Protein AF-A0A971RUC7-F1 (afdb_monomer_lite)

Foldseek 3Di:
DPPCVVVVVVVVVVVVDDADVQVPDFDWDQQLQVRFTKTWHADRLWIWIDTPNHTFKTWDDQVDQDLNARAQDDDDDDPPFDFLQRVQLSVVVSCPPAPKDKAADDLCRQQGVVLVVDDSNVSSLLLCLLLQVVALVSLVVNCVGPSSPDPSSVVLNVPTDWWWDAHPNDIWTKAKGWMWMDNNDDQDIWIWIWMWTDDPNTTGTNTIMIGRDPCVVVLQDEGRGGPDDPVLLVVLVCLVVVNDDPLDAPVRVCVSQVPWDDDQKTWRAQDDRSNATWIKIFGADPSHTFKMKTKHFFQVSLVSVVVSCCSRHNDFSDRDSQGWTWGDTRQWIWIWGDDGGITMIMIGGD

pLDDT: mean 86.11, std 12.53, range [38.78, 98.44]

Structure (mmCIF, N/CA/C/O backbone):
data_AF-A0A971RUC7-F1
#
_entry.id   AF-A0A971RUC7-F1
#
loop_
_atom_site.group_PDB
_atom_site.id
_atom_site.type_symbol
_atom_site.label_atom_id
_atom_site.label_alt_id
_atom_site.label_comp_id
_atom_site.label_asym_id
_atom_site.label_entity_id
_atom_site.label_seq_id
_atom_site.pdbx_PDB_ins_code
_atom_site.Cartn_x
_atom_site.Cartn_y
_atom_site.Cartn_z
_atom_site.occupancy
_atom_site.B_iso_or_equiv
_atom_site.auth_seq_id
_atom_site.auth_comp_id
_atom_site.auth_asym_id
_atom_site.auth_atom_id
_atom_site.pdbx_PDB_model_num
ATOM 1 N N . MET A 1 1 ? -14.373 -56.761 -0.442 1.00 53.41 1 MET A N 1
ATOM 2 C CA . MET A 1 1 ? -14.325 -55.473 -1.174 1.00 53.41 1 MET A CA 1
ATOM 3 C C . MET A 1 1 ? -14.915 -54.280 -0.407 1.00 53.41 1 MET A C 1
ATOM 5 O O . MET A 1 1 ? -14.508 -53.168 -0.699 1.00 53.41 1 MET A O 1
ATOM 9 N N . LEU A 1 2 ? -15.751 -54.457 0.631 1.00 53.69 2 LEU A N 1
ATOM 10 C CA . LEU A 1 2 ? -16.359 -53.336 1.382 1.00 53.69 2 LEU A CA 1
ATOM 11 C C . LEU A 1 2 ? -15.441 -52.563 2.362 1.00 53.69 2 LEU A C 1
ATOM 13 O O . LEU A 1 2 ? -15.831 -51.508 2.844 1.00 53.69 2 LEU A O 1
ATOM 17 N N . ARG A 1 3 ? -14.224 -53.036 2.670 1.00 54.34 3 ARG A N 1
ATOM 18 C CA . ARG A 1 3 ? -13.354 -52.403 3.691 1.00 54.34 3 ARG A CA 1
ATOM 19 C C . ARG A 1 3 ? -12.552 -51.184 3.209 1.00 54.34 3 ARG A C 1
ATOM 21 O O . ARG A 1 3 ? -11.974 -50.496 4.037 1.00 54.34 3 ARG A O 1
ATOM 28 N N . LYS A 1 4 ? -12.511 -50.911 1.898 1.00 50.66 4 LYS A N 1
ATOM 29 C CA . LYS A 1 4 ? -11.814 -49.739 1.322 1.00 50.66 4 LYS A CA 1
ATOM 30 C C . LYS A 1 4 ? -12.755 -48.591 0.936 1.00 50.66 4 LYS A C 1
ATOM 32 O O . LYS A 1 4 ? -12.283 -47.505 0.630 1.00 50.66 4 LYS A O 1
ATOM 37 N N . LEU A 1 5 ? -14.069 -48.819 0.994 1.00 66.25 5 LEU A N 1
ATOM 38 C CA . LEU A 1 5 ? -15.090 -47.816 0.688 1.00 66.25 5 LEU A CA 1
ATOM 39 C C . LEU A 1 5 ? -15.068 -46.602 1.643 1.00 66.25 5 LEU A C 1
ATOM 41 O O . LEU A 1 5 ? -15.144 -45.488 1.139 1.00 66.25 5 LEU A O 1
ATOM 45 N N . PRO A 1 6 ? -14.884 -46.755 2.975 1.00 69.50 6 PRO A N 1
ATOM 46 C CA . PRO A 1 6 ? -14.850 -45.597 3.868 1.00 69.50 6 PRO A CA 1
ATOM 47 C C . PRO A 1 6 ? -13.588 -44.751 3.677 1.00 69.50 6 PRO A C 1
ATOM 49 O O . PRO A 1 6 ? -13.662 -43.533 3.743 1.00 69.50 6 PRO A O 1
ATOM 52 N N . ALA A 1 7 ? -12.444 -45.376 3.378 1.00 73.19 7 ALA A N 1
ATOM 53 C CA . ALA A 1 7 ? -11.199 -44.661 3.094 1.00 73.19 7 ALA A CA 1
ATOM 54 C C . ALA A 1 7 ? -11.255 -43.915 1.752 1.00 73.19 7 ALA A C 1
ATOM 56 O O . ALA A 1 7 ? -10.724 -42.818 1.650 1.00 73.19 7 ALA A O 1
ATOM 57 N N . LEU A 1 8 ? -11.933 -44.478 0.744 1.00 73.50 8 LEU A N 1
ATOM 58 C CA . LEU A 1 8 ? -12.165 -43.811 -0.538 1.00 73.50 8 LEU A CA 1
ATOM 59 C C . LEU A 1 8 ? -13.159 -42.649 -0.402 1.00 73.50 8 LEU A C 1
ATOM 61 O O . LEU A 1 8 ? -12.940 -41.608 -0.999 1.00 73.50 8 LEU A O 1
ATOM 65 N N . ILE A 1 9 ? -14.215 -42.803 0.404 1.00 73.56 9 ILE A N 1
ATOM 66 C CA . ILE A 1 9 ? -15.177 -41.730 0.699 1.00 73.56 9 ILE A CA 1
ATOM 67 C C . ILE A 1 9 ? -14.511 -40.617 1.513 1.00 73.56 9 ILE A C 1
ATOM 69 O O . ILE A 1 9 ? -14.700 -39.455 1.187 1.00 73.56 9 ILE A O 1
ATOM 73 N N . LEU A 1 10 ? -13.687 -40.948 2.513 1.00 70.75 10 LEU A N 1
ATOM 74 C CA . LEU A 1 10 ? -12.934 -39.961 3.290 1.00 70.75 10 LEU A CA 1
ATOM 75 C C . LEU A 1 10 ? -11.862 -39.269 2.438 1.00 70.75 10 LEU A C 1
ATOM 77 O O . LEU A 1 10 ? -11.703 -38.064 2.545 1.00 70.75 10 LEU A O 1
ATOM 81 N N . ALA A 1 11 ? -11.174 -39.996 1.552 1.00 69.06 11 ALA A N 1
ATOM 82 C CA . ALA A 1 11 ? -10.244 -39.408 0.593 1.00 69.06 11 ALA A CA 1
ATOM 83 C C . ALA A 1 11 ? -10.968 -38.539 -0.443 1.00 69.06 11 ALA A C 1
ATOM 85 O O . ALA A 1 11 ? -10.459 -37.487 -0.776 1.00 69.06 11 ALA A O 1
ATOM 86 N N . LEU A 1 12 ? -12.165 -38.913 -0.909 1.00 65.25 12 LEU A N 1
ATOM 87 C CA . LEU A 1 12 ? -12.992 -38.078 -1.790 1.00 65.25 12 LEU A CA 1
ATOM 88 C C . LEU A 1 12 ? -13.585 -36.865 -1.062 1.00 65.25 12 LEU A C 1
ATOM 90 O O . LEU A 1 12 ? -13.729 -35.831 -1.690 1.00 65.25 12 LEU A O 1
ATOM 94 N N . LEU A 1 13 ? -13.887 -36.958 0.237 1.00 61.59 13 LEU A N 1
ATOM 95 C CA . LEU A 1 13 ? -14.301 -35.826 1.079 1.00 61.59 13 LEU A CA 1
ATOM 96 C C . LEU A 1 13 ? -13.128 -34.884 1.384 1.00 61.59 13 LEU A C 1
ATOM 98 O O . LEU A 1 13 ? -13.315 -33.678 1.350 1.00 61.59 13 LEU A O 1
ATOM 102 N N . LEU A 1 14 ? -11.925 -35.423 1.606 1.00 60.41 14 LEU A N 1
ATOM 103 C CA . LEU A 1 14 ? -10.687 -34.654 1.790 1.00 60.41 14 LEU A CA 1
ATOM 104 C C . LEU A 1 14 ? -10.151 -34.074 0.469 1.00 60.41 14 LEU A C 1
ATOM 106 O O . LEU A 1 14 ? -9.511 -33.033 0.482 1.00 60.41 14 LEU A O 1
ATOM 110 N N . LEU A 1 15 ? -10.423 -34.721 -0.670 1.00 50.00 15 LEU A N 1
ATOM 111 C CA . LEU A 1 15 ? -10.136 -34.215 -2.021 1.00 50.00 15 LEU A CA 1
ATOM 112 C C . LEU A 1 15 ? -11.255 -33.308 -2.560 1.00 50.00 15 LEU A C 1
ATOM 114 O O . LEU A 1 15 ? -11.024 -32.580 -3.519 1.00 50.00 15 LEU A O 1
ATOM 118 N N . ALA A 1 16 ? -12.448 -33.339 -1.955 1.00 44.25 16 ALA A N 1
ATOM 119 C CA . ALA A 1 16 ? -13.503 -32.340 -2.142 1.00 44.25 16 ALA A CA 1
ATOM 120 C C . ALA A 1 16 ? -13.324 -31.125 -1.220 1.00 44.25 16 ALA A C 1
ATOM 122 O O . ALA A 1 16 ? -14.067 -30.157 -1.340 1.00 44.25 16 ALA A O 1
ATOM 123 N N . THR A 1 17 ? -12.336 -31.156 -0.325 1.00 50.50 17 THR A N 1
ATOM 124 C CA . THR A 1 17 ? -11.840 -29.971 0.373 1.00 50.50 17 THR A CA 1
ATOM 125 C C . THR A 1 17 ? -10.449 -29.645 -0.149 1.00 50.50 17 THR A C 1
ATOM 127 O O . THR A 1 17 ? -9.442 -30.065 0.420 1.00 50.50 17 THR A O 1
ATOM 130 N N . PRO A 1 18 ? -10.380 -28.889 -1.246 1.00 41.56 18 PRO A N 1
ATOM 131 C CA . PRO A 1 18 ? -9.530 -27.722 -1.147 1.00 41.56 18 PRO A CA 1
ATOM 132 C C . PRO A 1 18 ? -10.216 -26.485 -1.720 1.00 41.56 18 PRO A C 1
ATOM 134 O O . PRO A 1 18 ? -10.893 -26.541 -2.742 1.00 41.56 18 PRO A O 1
ATOM 137 N N . THR A 1 19 ? -9.894 -25.362 -1.085 1.00 38.78 19 THR A N 1
ATOM 138 C CA . THR A 1 19 ? -9.991 -23.987 -1.580 1.00 38.78 19 THR A CA 1
ATOM 139 C C . THR A 1 19 ? -11.359 -23.307 -1.551 1.00 38.78 19 THR A C 1
ATOM 141 O O . THR A 1 19 ? -12.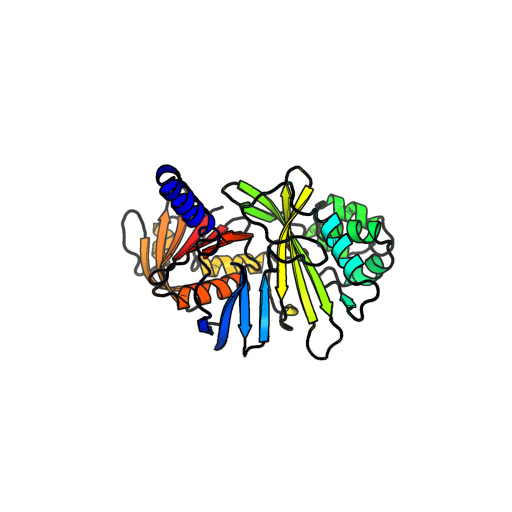363 -23.820 -2.029 1.00 38.78 19 THR A O 1
ATOM 144 N N . LEU A 1 20 ? -11.312 -22.078 -1.027 1.00 40.94 20 LEU A N 1
ATOM 145 C CA . LEU A 1 20 ? -12.322 -21.032 -1.094 1.00 40.94 20 LEU A CA 1
ATOM 146 C C . LEU A 1 20 ? -13.493 -21.205 -0.113 1.00 40.94 20 LEU A C 1
ATOM 148 O O . LEU A 1 20 ? -14.628 -21.481 -0.494 1.00 40.94 20 LEU A O 1
ATOM 152 N N . ALA A 1 21 ? -13.270 -20.757 1.127 1.00 40.44 21 ALA A N 1
ATOM 153 C CA . ALA A 1 21 ? -14.133 -19.675 1.597 1.00 40.44 21 ALA A CA 1
ATOM 154 C C . ALA A 1 21 ? -13.962 -18.511 0.601 1.00 40.44 21 ALA A C 1
ATOM 156 O O . ALA A 1 21 ? -13.198 -17.578 0.816 1.00 40.44 21 ALA A O 1
ATOM 157 N N . ALA A 1 22 ? -14.580 -18.639 -0.578 1.00 42.41 22 ALA A N 1
ATOM 158 C CA . ALA A 1 22 ? -14.765 -17.512 -1.459 1.00 42.41 22 ALA A CA 1
ATOM 159 C C . ALA A 1 22 ? -15.549 -16.522 -0.617 1.00 42.41 22 ALA A C 1
ATOM 161 O O . ALA A 1 22 ? -16.569 -16.887 -0.029 1.00 42.41 22 ALA A O 1
ATOM 162 N N . PHE A 1 23 ? -15.051 -15.299 -0.530 1.00 48.41 23 PHE A N 1
ATOM 163 C CA . PHE A 1 23 ? -15.839 -14.166 -0.092 1.00 48.41 23 PHE A CA 1
ATOM 164 C C . PHE A 1 23 ? -17.149 -14.159 -0.890 1.00 48.41 23 PHE A C 1
ATOM 166 O O . PHE A 1 23 ? -17.207 -13.690 -2.026 1.00 48.41 23 PHE A O 1
ATOM 173 N N . GLU A 1 24 ? -18.198 -14.770 -0.340 1.00 45.72 24 GLU A N 1
ATOM 174 C CA . GLU A 1 24 ? -19.502 -14.792 -0.975 1.00 45.72 24 GLU A CA 1
ATOM 175 C C . GLU A 1 24 ? -20.062 -13.372 -0.924 1.00 45.72 24 GLU A C 1
ATOM 177 O O . GLU A 1 24 ? -20.500 -12.866 0.116 1.00 45.72 24 GLU A O 1
ATOM 182 N N . GLY A 1 25 ? -20.083 -12.737 -2.090 1.00 57.16 25 GLY A N 1
ATOM 183 C CA . GLY A 1 25 ? -20.968 -11.623 -2.369 1.00 57.16 25 GLY A CA 1
ATOM 184 C C . GLY A 1 25 ? -20.254 -10.437 -2.981 1.00 57.16 25 GLY A C 1
ATOM 185 O O . GLY A 1 25 ? -19.522 -9.720 -2.307 1.00 57.16 25 GLY A O 1
ATOM 186 N N . SER A 1 26 ? -20.600 -10.159 -4.237 1.00 65.94 26 SER A N 1
ATOM 187 C CA . SER A 1 26 ? -20.589 -8.785 -4.716 1.00 65.94 26 SER A CA 1
ATOM 188 C C . SER A 1 26 ? -21.432 -7.934 -3.760 1.00 65.94 26 SER A C 1
ATOM 190 O O . SER A 1 26 ? -22.603 -8.261 -3.535 1.00 65.94 26 SER A O 1
ATOM 192 N N . LEU A 1 27 ? -20.878 -6.859 -3.206 1.00 79.75 27 LEU A N 1
ATOM 193 C CA . LEU A 1 27 ? -21.671 -5.854 -2.500 1.00 79.75 27 LEU A CA 1
ATOM 194 C C . LEU A 1 27 ? -21.704 -4.579 -3.328 1.00 79.75 27 LEU A C 1
ATOM 196 O O . LEU A 1 27 ? -20.647 -4.054 -3.664 1.00 79.75 27 LEU A O 1
ATOM 200 N N . THR A 1 28 ? -22.905 -4.071 -3.596 1.00 85.12 28 THR A N 1
ATOM 201 C CA . THR A 1 28 ? -23.101 -2.741 -4.172 1.00 85.12 28 THR A CA 1
ATOM 202 C C . THR A 1 28 ? -23.657 -1.801 -3.110 1.00 85.12 28 THR A C 1
ATOM 204 O O . THR A 1 28 ? -24.668 -2.115 -2.482 1.00 85.12 28 THR A O 1
ATOM 207 N N . PHE A 1 29 ? -23.006 -0.661 -2.902 1.00 85.12 29 PHE A N 1
ATOM 208 C CA . PHE A 1 29 ? -23.427 0.361 -1.944 1.00 85.12 29 PHE A CA 1
ATOM 209 C C . PHE A 1 29 ? -22.892 1.739 -2.343 1.00 85.12 29 PHE A C 1
ATOM 211 O O . PHE A 1 29 ? -21.944 1.842 -3.115 1.00 85.12 29 PHE A O 1
ATOM 218 N N . THR A 1 30 ? -23.486 2.806 -1.813 1.00 86.19 30 THR A N 1
ATOM 219 C CA . THR A 1 30 ? -22.921 4.154 -1.943 1.00 86.19 30 THR A CA 1
ATOM 220 C C . THR A 1 30 ? -21.835 4.335 -0.894 1.00 86.19 30 THR A C 1
ATOM 222 O O . THR A 1 30 ? -22.124 4.263 0.303 1.00 86.19 30 THR A O 1
ATOM 225 N N . HIS A 1 31 ? -20.593 4.554 -1.326 1.00 86.06 31 HIS A N 1
ATOM 226 C CA . HIS A 1 31 ? -19.489 4.755 -0.391 1.00 86.06 31 HIS A CA 1
ATOM 227 C C . HIS A 1 31 ? -19.682 6.076 0.377 1.00 86.06 31 HIS A C 1
ATOM 229 O O . HIS A 1 31 ? -19.896 7.108 -0.265 1.00 86.06 31 HIS A O 1
ATOM 235 N N . PRO A 1 32 ? -19.597 6.086 1.721 1.00 81.88 32 PRO A N 1
ATOM 236 C CA . PRO A 1 32 ? -19.972 7.249 2.536 1.00 81.88 32 PRO A CA 1
ATOM 237 C C . PRO A 1 32 ? -19.099 8.487 2.279 1.00 81.88 32 PRO A C 1
ATOM 239 O O . PRO A 1 32 ? -19.536 9.620 2.488 1.00 81.88 32 PRO A O 1
ATOM 242 N N . GLU A 1 33 ? -17.874 8.285 1.795 1.00 81.31 33 GLU A N 1
ATOM 243 C CA . GLU A 1 33 ? -16.951 9.378 1.480 1.00 81.31 33 GLU A CA 1
ATOM 244 C C . GLU A 1 33 ? -16.973 9.797 0.012 1.00 81.31 33 GLU A C 1
ATOM 246 O O . GLU A 1 33 ? -16.860 10.983 -0.281 1.00 81.31 33 GLU A O 1
ATOM 251 N N . ILE A 1 34 ? -17.126 8.832 -0.902 1.00 82.00 34 ILE A N 1
ATOM 252 C CA . ILE A 1 34 ? -17.028 9.081 -2.348 1.00 82.00 34 ILE A CA 1
ATOM 253 C C . ILE A 1 34 ? -18.383 9.581 -2.869 1.00 82.00 34 ILE A C 1
ATOM 255 O O . ILE A 1 34 ? -18.439 10.359 -3.810 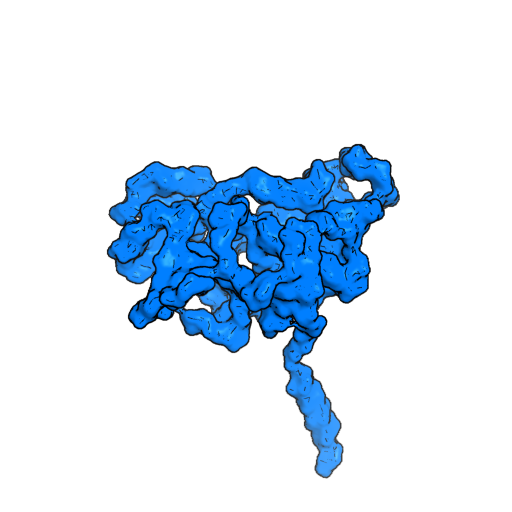1.00 82.00 34 ILE A O 1
ATOM 259 N N . GLY A 1 35 ? -19.490 9.159 -2.245 1.00 82.56 35 GLY A N 1
ATOM 260 C CA . GLY A 1 35 ? -20.845 9.501 -2.680 1.00 82.56 35 GLY A CA 1
ATOM 261 C C . GLY A 1 35 ? -21.313 8.723 -3.911 1.00 82.56 35 GLY A C 1
ATOM 262 O O . GLY A 1 35 ? -22.465 8.876 -4.311 1.00 82.56 35 GLY A O 1
ATOM 263 N N . GLU A 1 36 ? -20.467 7.847 -4.460 1.00 84.62 36 GLU A N 1
ATOM 264 C CA . GLU A 1 36 ? -20.746 7.097 -5.683 1.00 84.62 36 GLU A CA 1
ATOM 265 C C . GLU A 1 36 ? -21.138 5.633 -5.414 1.00 84.62 36 GLU A C 1
ATOM 267 O O . GLU A 1 36 ? -20.673 5.034 -4.432 1.00 84.62 36 GLU A O 1
ATOM 272 N N . PRO A 1 37 ? -21.984 5.023 -6.272 1.00 85.44 37 PRO A N 1
ATOM 273 C CA . PRO A 1 37 ? -22.268 3.594 -6.231 1.00 85.44 37 PRO A CA 1
ATOM 274 C C . PRO A 1 37 ? -21.020 2.772 -6.555 1.00 85.44 37 PRO A C 1
ATOM 276 O O . PRO A 1 37 ? -20.493 2.802 -7.672 1.00 85.44 37 PRO A O 1
ATOM 279 N N . LEU A 1 38 ? -20.595 1.980 -5.579 1.00 87.56 38 LEU A N 1
ATOM 280 C CA . LEU A 1 38 ? -19.422 1.131 -5.647 1.00 87.56 38 LEU A CA 1
ATOM 281 C C . LEU A 1 38 ? -19.823 -0.328 -5.544 1.00 87.56 38 LEU A C 1
ATOM 283 O O . LEU A 1 38 ? -20.694 -0.685 -4.755 1.00 87.56 38 LEU A O 1
ATOM 287 N N . THR A 1 39 ? -19.191 -1.168 -6.357 1.00 89.19 39 THR A N 1
ATOM 288 C CA . THR A 1 39 ? -19.310 -2.621 -6.281 1.00 89.19 39 THR A CA 1
ATOM 289 C C . THR A 1 39 ? -17.964 -3.214 -5.909 1.00 89.19 39 THR A C 1
ATOM 291 O O . THR A 1 39 ? -16.980 -2.982 -6.608 1.00 89.19 39 THR A O 1
ATOM 294 N N . ILE A 1 40 ? -17.928 -3.994 -4.832 1.00 87.50 40 ILE A N 1
ATOM 295 C CA . ILE A 1 40 ? -16.754 -4.779 -4.450 1.00 87.50 40 ILE A CA 1
ATOM 296 C C . ILE A 1 40 ? -17.041 -6.246 -4.717 1.00 87.50 40 ILE A C 1
ATOM 298 O O . ILE A 1 40 ? -18.068 -6.767 -4.284 1.00 87.50 40 ILE A O 1
ATOM 302 N N . THR A 1 41 ? -16.118 -6.901 -5.408 1.00 86.88 41 THR A N 1
ATOM 303 C CA . THR A 1 41 ? -16.090 -8.347 -5.635 1.00 86.88 41 THR A CA 1
ATOM 304 C C . THR A 1 41 ? -14.734 -8.906 -5.233 1.00 86.88 41 THR A C 1
ATOM 306 O O . THR A 1 41 ? -13.743 -8.181 -5.250 1.00 86.88 41 THR A O 1
ATOM 309 N N . PHE A 1 42 ? -14.686 -10.194 -4.896 1.00 83.75 42 PHE A N 1
ATOM 310 C CA . PHE A 1 42 ? -13.435 -10.909 -4.660 1.00 83.75 42 PHE A CA 1
ATOM 311 C C . PHE A 1 42 ? -13.256 -11.961 -5.746 1.00 83.75 42 PHE A C 1
ATOM 313 O O . PHE A 1 42 ? -14.073 -12.873 -5.872 1.00 83.75 42 PHE A O 1
ATOM 320 N N . GLU A 1 43 ? -12.191 -11.832 -6.525 1.00 81.62 43 GLU A N 1
ATOM 321 C CA . GLU A 1 43 ? -11.795 -12.808 -7.535 1.00 81.62 43 GLU A CA 1
ATOM 322 C C . GLU A 1 43 ? -10.646 -13.629 -6.953 1.00 81.62 43 GLU A C 1
ATOM 324 O O . GLU A 1 43 ? -9.598 -13.086 -6.618 1.00 81.62 43 GLU A O 1
ATOM 329 N N . HIS A 1 44 ? -10.876 -14.926 -6.727 1.00 78.88 44 HIS A N 1
ATOM 330 C CA . HIS A 1 44 ? -9.891 -15.837 -6.119 1.00 78.88 44 HIS A CA 1
ATOM 331 C C . HIS A 1 44 ? -9.274 -15.311 -4.805 1.00 78.88 44 HIS A C 1
ATOM 333 O O . HIS A 1 44 ? -8.084 -15.469 -4.546 1.00 78.88 44 HIS A O 1
ATOM 339 N N . GLY A 1 45 ? -10.098 -14.671 -3.967 1.00 77.00 45 GLY A N 1
ATOM 340 C CA . GLY A 1 45 ? -9.674 -14.102 -2.682 1.00 77.00 45 GLY A CA 1
ATOM 341 C C . GLY A 1 45 ? -9.002 -12.728 -2.781 1.00 77.00 45 GLY A C 1
ATOM 342 O O . GLY A 1 45 ? -8.599 -12.184 -1.758 1.00 77.00 45 GLY A O 1
ATOM 343 N N . MET A 1 46 ? -8.916 -12.142 -3.978 1.00 83.81 46 MET A N 1
ATOM 344 C CA . MET A 1 46 ? -8.322 -10.826 -4.208 1.00 83.81 46 MET A CA 1
ATOM 345 C C . MET A 1 46 ? -9.394 -9.762 -4.484 1.00 83.81 46 MET A C 1
ATOM 347 O O . MET A 1 46 ? -10.334 -10.026 -5.237 1.00 83.81 46 MET A O 1
ATOM 351 N N . PRO A 1 47 ? -9.284 -8.557 -3.895 1.00 85.25 47 PRO A N 1
ATOM 352 C CA . PRO A 1 47 ? -10.288 -7.514 -4.067 1.00 85.25 47 PRO A CA 1
ATOM 353 C C . PRO A 1 47 ? -10.270 -6.901 -5.479 1.00 85.25 47 PRO A C 1
ATOM 355 O O . PRO A 1 47 ? -9.213 -6.604 -6.044 1.00 85.25 47 PRO A O 1
ATOM 358 N N . LEU A 1 48 ? -11.472 -6.659 -6.007 1.00 89.94 48 LEU A N 1
ATOM 359 C CA . LEU A 1 48 ? -11.766 -5.939 -7.247 1.00 89.94 48 LEU A CA 1
ATOM 360 C C . LEU A 1 48 ? -12.853 -4.895 -6.966 1.00 89.94 48 LEU A C 1
ATOM 362 O O . LEU A 1 48 ? -13.955 -5.235 -6.524 1.00 89.94 48 LEU A O 1
ATOM 366 N N . PHE A 1 49 ? -12.554 -3.627 -7.241 1.00 89.62 49 PHE A N 1
ATOM 367 C CA . PHE A 1 49 ? -13.462 -2.500 -7.027 1.00 89.62 49 PHE A CA 1
ATOM 368 C C . PHE A 1 49 ? -13.958 -1.958 -8.360 1.00 89.62 49 PHE A C 1
ATOM 370 O O . PHE A 1 49 ? -13.173 -1.755 -9.289 1.00 89.62 49 PHE A O 1
ATOM 377 N N . LYS A 1 50 ? -15.261 -1.681 -8.438 1.00 89.06 50 LYS A N 1
ATOM 378 C CA . LYS A 1 50 ? -15.892 -1.052 -9.597 1.00 89.06 50 LYS A CA 1
ATOM 379 C C . LYS A 1 50 ? -16.719 0.158 -9.190 1.00 89.06 50 LYS A C 1
ATOM 381 O O . LYS A 1 50 ? -17.523 0.058 -8.266 1.00 89.06 50 LYS A O 1
ATOM 386 N N . ILE A 1 51 ? -16.591 1.256 -9.928 1.00 85.12 51 ILE A N 1
ATOM 387 C CA . ILE A 1 51 ? -17.470 2.429 -9.829 1.00 85.12 51 ILE A CA 1
ATOM 388 C C . ILE A 1 51 ? -18.286 2.478 -11.118 1.00 85.12 51 ILE A C 1
ATOM 390 O O . ILE A 1 51 ? -17.730 2.353 -12.207 1.00 85.12 51 ILE A O 1
ATOM 394 N N . TYR A 1 52 ? -19.614 2.575 -11.020 1.00 84.06 52 TYR A N 1
ATOM 395 C CA . TYR A 1 52 ? -20.500 2.577 -12.198 1.00 84.06 52 TYR A CA 1
ATOM 396 C C . TYR A 1 52 ? -20.326 1.380 -13.156 1.00 84.06 52 TYR A C 1
ATOM 398 O O . TYR A 1 52 ? -20.656 1.456 -14.336 1.00 84.06 52 TYR A O 1
ATOM 406 N N . GLY A 1 53 ? -19.822 0.252 -12.645 1.00 81.69 53 GLY A N 1
ATOM 407 C CA . GLY A 1 53 ? -19.539 -0.952 -13.433 1.00 81.69 53 GLY A CA 1
ATOM 408 C C . GLY A 1 53 ? -18.172 -0.968 -14.125 1.00 81.69 53 GLY A C 1
ATOM 409 O O . GLY A 1 53 ? -17.779 -2.027 -14.613 1.00 81.69 53 GLY A O 1
ATOM 410 N N . PHE A 1 54 ? -17.425 0.138 -14.106 1.00 84.38 54 PHE A N 1
ATOM 411 C CA . PHE A 1 54 ? -16.051 0.212 -14.602 1.00 84.38 54 PHE A CA 1
ATOM 412 C C . PHE A 1 54 ? -15.074 -0.220 -13.516 1.00 84.38 54 PHE A C 1
ATOM 414 O O . PHE A 1 54 ? -15.236 0.153 -12.353 1.00 84.38 54 PHE A O 1
ATOM 421 N N . THR A 1 55 ? -14.074 -1.023 -13.881 1.00 87.00 55 THR A N 1
ATOM 422 C CA . THR A 1 55 ? -12.998 -1.399 -12.959 1.00 87.00 55 THR A CA 1
ATOM 423 C C . THR A 1 55 ? -12.250 -0.149 -12.527 1.00 87.00 55 THR A C 1
ATOM 425 O O . THR A 1 55 ? -11.837 0.633 -13.368 1.00 87.00 55 THR A O 1
ATOM 428 N N . TYR A 1 56 ? -12.094 0.027 -11.218 1.00 86.56 56 TYR A N 1
ATOM 429 C CA . TYR A 1 56 ? -11.344 1.128 -10.617 1.00 86.56 56 TYR A CA 1
ATOM 430 C C . TYR A 1 56 ? -10.016 0.627 -10.042 1.00 86.56 56 TYR A C 1
ATOM 432 O O . TYR A 1 56 ? -8.971 1.224 -10.266 1.00 86.56 56 TYR A O 1
ATOM 440 N N . TYR A 1 57 ? -10.041 -0.510 -9.344 1.00 89.19 57 TYR A N 1
ATOM 441 C CA . TYR A 1 57 ? -8.868 -1.123 -8.722 1.00 89.19 57 TYR A CA 1
ATOM 442 C C . TYR A 1 57 ? -8.970 -2.642 -8.757 1.00 89.19 57 TYR A C 1
ATOM 444 O O . TYR A 1 57 ? -10.042 -3.189 -8.495 1.00 89.19 57 TYR A O 1
ATOM 452 N N . GLN A 1 58 ? -7.858 -3.316 -9.032 1.00 90.69 58 GLN A N 1
ATOM 453 C CA . GLN A 1 58 ? -7.769 -4.767 -9.082 1.00 90.69 58 GLN A CA 1
ATOM 454 C C . GLN A 1 58 ? -6.436 -5.247 -8.512 1.00 90.69 58 GLN A C 1
ATOM 456 O O . GLN A 1 58 ? -5.362 -4.853 -8.971 1.00 90.69 58 GLN A O 1
ATOM 461 N N . VAL A 1 59 ? -6.498 -6.178 -7.567 1.00 90.25 59 VAL A N 1
ATOM 462 C CA . VAL A 1 59 ? -5.334 -6.972 -7.168 1.00 90.25 59 VAL A CA 1
ATOM 463 C C . VAL A 1 59 ? -5.190 -8.149 -8.133 1.00 90.25 59 VAL A C 1
ATOM 465 O O . VAL A 1 59 ? -6.157 -8.867 -8.375 1.00 90.25 59 VAL A O 1
ATOM 468 N N . MET A 1 60 ? -3.996 -8.340 -8.707 1.00 90.50 60 MET A N 1
ATOM 469 C CA . MET A 1 60 ? -3.772 -9.392 -9.709 1.00 90.50 60 MET A CA 1
ATOM 470 C C . MET A 1 60 ? -4.031 -10.794 -9.142 1.00 90.50 60 MET A C 1
ATOM 472 O O . MET A 1 60 ? -3.742 -11.083 -7.980 1.00 90.50 60 MET A O 1
ATOM 476 N N . ASP A 1 61 ? -4.576 -11.670 -9.971 1.00 86.31 61 ASP A N 1
ATOM 477 C CA . ASP A 1 61 ? -4.952 -13.023 -9.573 1.00 86.31 61 ASP A CA 1
ATOM 478 C C . ASP A 1 61 ? -3.707 -13.891 -9.300 1.00 86.31 61 ASP A C 1
ATOM 480 O O . ASP A 1 61 ? -2.842 -13.999 -10.173 1.00 86.31 61 ASP A O 1
ATOM 484 N N . PRO A 1 62 ? -3.588 -14.541 -8.126 1.00 86.81 62 PRO A N 1
ATOM 485 C CA . PRO A 1 62 ? -2.440 -15.389 -7.817 1.00 86.81 62 PRO A CA 1
ATOM 486 C C . PRO A 1 62 ? -2.415 -16.719 -8.580 1.00 86.81 62 PRO A C 1
ATOM 488 O O . PRO A 1 62 ? -1.397 -17.412 -8.582 1.00 86.81 62 PRO A O 1
ATOM 491 N N . THR A 1 63 ? -3.525 -17.105 -9.209 1.00 87.06 63 THR A N 1
ATOM 492 C CA . THR A 1 63 ? -3.678 -18.368 -9.944 1.00 87.06 63 THR A CA 1
ATOM 493 C C . THR A 1 63 ? -3.438 -18.225 -11.447 1.00 87.06 63 THR A C 1
ATOM 495 O O . THR A 1 63 ? -3.230 -19.229 -12.133 1.00 87.06 63 THR A O 1
ATOM 498 N N . VAL A 1 64 ? -3.419 -16.992 -11.962 1.00 89.00 64 VAL A N 1
ATOM 499 C CA . VAL A 1 64 ? -3.231 -16.692 -13.384 1.00 89.00 64 VAL A CA 1
ATOM 500 C C . VAL A 1 64 ? -1.872 -16.021 -13.585 1.00 89.00 64 VAL A C 1
ATOM 502 O O . VAL A 1 64 ? -1.611 -14.985 -12.975 1.00 89.00 64 VAL A O 1
ATOM 50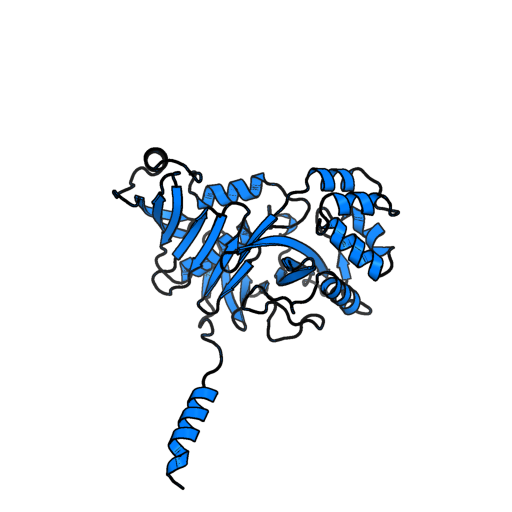5 N N . PRO A 1 65 ? -0.994 -16.559 -14.456 1.00 91.38 65 PRO A N 1
ATOM 506 C CA . PRO A 1 65 ? 0.267 -15.905 -14.762 1.00 91.38 65 PRO A CA 1
ATOM 507 C C . PRO A 1 65 ? 0.044 -14.503 -15.323 1.00 91.38 65 PRO A C 1
ATOM 509 O O . PRO A 1 65 ? -0.639 -14.315 -16.331 1.00 91.38 65 PRO A O 1
ATOM 512 N N . TYR A 1 66 ? 0.691 -13.529 -14.704 1.00 91.81 66 TYR A N 1
ATOM 513 C CA . TYR A 1 66 ? 0.652 -12.138 -15.097 1.00 91.81 66 TYR A CA 1
ATOM 514 C C . TYR A 1 66 ? 2.027 -11.715 -15.606 1.00 91.81 66 TYR A C 1
ATOM 516 O O . TYR A 1 66 ? 3.019 -11.798 -14.884 1.00 91.81 66 TYR A O 1
ATOM 524 N N . ARG A 1 67 ? 2.109 -11.328 -16.886 1.00 91.94 67 ARG A N 1
ATOM 525 C CA . ARG A 1 67 ? 3.384 -11.078 -17.594 1.00 91.94 67 ARG A CA 1
ATOM 526 C C . ARG A 1 67 ? 4.376 -12.250 -17.475 1.00 91.94 67 ARG A C 1
ATOM 528 O O . ARG A 1 67 ? 5.585 -12.062 -17.437 1.00 91.94 67 ARG A O 1
ATOM 535 N N . GLY A 1 68 ? 3.849 -13.477 -17.413 1.00 92.56 68 GLY A N 1
ATOM 536 C CA . GLY A 1 68 ? 4.638 -14.703 -17.253 1.00 92.56 68 GLY A CA 1
ATOM 537 C C . GLY A 1 68 ? 5.083 -15.006 -15.818 1.00 92.56 68 GLY A C 1
ATOM 538 O O . GLY A 1 68 ? 5.792 -15.987 -15.614 1.00 92.56 68 GLY A O 1
ATOM 539 N N . LEU A 1 69 ? 4.658 -14.212 -14.831 1.00 93.88 69 LEU A N 1
ATOM 540 C CA . LEU A 1 69 ? 4.990 -14.389 -13.419 1.00 93.88 69 LEU A CA 1
ATOM 541 C C . LEU A 1 69 ? 3.759 -14.799 -12.612 1.00 93.88 69 LEU A C 1
ATOM 543 O O . LEU A 1 69 ? 2.646 -14.354 -12.883 1.00 93.88 69 LEU A O 1
ATOM 547 N N . THR A 1 70 ? 3.963 -15.611 -11.581 1.00 91.06 70 THR A N 1
ATOM 548 C CA . THR A 1 70 ? 2.918 -15.897 -10.591 1.00 91.06 70 THR A CA 1
ATOM 549 C C . THR A 1 70 ? 3.035 -14.887 -9.461 1.00 91.06 70 THR A C 1
ATOM 551 O O . THR A 1 70 ? 4.090 -14.788 -8.835 1.00 91.06 70 THR A O 1
ATOM 554 N N . LEU A 1 71 ? 1.976 -14.119 -9.220 1.00 90.00 71 LEU A N 1
ATOM 555 C CA . LEU A 1 71 ? 2.003 -12.961 -8.324 1.00 90.00 71 LEU A CA 1
ATOM 556 C C . LEU A 1 71 ? 1.123 -13.177 -7.094 1.00 90.00 71 LEU A C 1
ATOM 558 O O . LEU A 1 71 ? 0.398 -14.160 -7.017 1.00 90.00 71 LEU A O 1
ATOM 562 N N . ASN A 1 72 ? 1.190 -12.256 -6.128 1.00 88.12 72 ASN A N 1
ATOM 563 C CA . ASN A 1 72 ? 0.234 -12.149 -5.015 1.00 88.12 72 ASN A CA 1
ATOM 564 C C . ASN A 1 72 ? 0.056 -13.432 -4.189 1.00 88.12 72 ASN A C 1
ATOM 566 O O . ASN A 1 72 ? -1.004 -13.668 -3.610 1.00 88.12 72 ASN A O 1
ATOM 570 N N . GLN A 1 73 ? 1.099 -14.263 -4.149 1.00 86.56 73 GLN A N 1
ATOM 571 C CA . GLN A 1 73 ? 1.070 -15.546 -3.469 1.00 86.56 73 GLN A CA 1
ATOM 572 C C . GLN A 1 73 ? 1.063 -15.356 -1.953 1.00 86.56 73 GLN A C 1
ATOM 574 O O . GLN A 1 73 ? 1.826 -14.561 -1.406 1.00 86.56 73 GLN A O 1
ATOM 579 N N . THR A 1 74 ? 0.244 -16.151 -1.276 1.00 83.38 74 THR A N 1
ATOM 580 C CA . THR A 1 74 ? 0.180 -16.240 0.184 1.00 83.38 74 THR A CA 1
ATOM 581 C C . THR A 1 74 ? 0.530 -17.668 0.633 1.00 83.38 74 THR A C 1
ATOM 583 O O . THR A 1 74 ? 0.464 -18.602 -0.177 1.00 83.38 74 THR A O 1
ATOM 586 N N . PRO A 1 75 ? 0.951 -17.877 1.895 1.00 86.31 75 PRO A N 1
ATOM 587 C CA . PRO A 1 75 ? 1.305 -16.859 2.891 1.00 86.31 75 PRO A CA 1
ATOM 588 C C . PRO A 1 75 ? 2.634 -16.149 2.563 1.00 86.31 75 PRO A C 1
ATOM 590 O O . PRO A 1 75 ? 3.422 -16.635 1.752 1.00 86.31 75 PRO A O 1
ATOM 593 N N . LEU A 1 76 ? 2.878 -15.006 3.207 1.00 86.94 76 LEU A N 1
ATOM 594 C CA . LEU A 1 76 ? 4.133 -14.245 3.151 1.00 86.94 76 LEU A CA 1
ATOM 595 C C . LEU A 1 76 ? 4.877 -14.344 4.500 1.00 86.94 76 LEU A C 1
ATOM 597 O O . LEU A 1 76 ? 4.230 -14.569 5.523 1.00 86.94 76 LEU A O 1
ATOM 601 N N . PRO A 1 77 ? 6.209 -14.146 4.545 1.00 89.12 77 PRO A N 1
ATOM 602 C CA . PRO A 1 77 ? 7.139 -13.929 3.430 1.00 89.12 77 PRO A CA 1
ATOM 603 C C . PRO A 1 77 ? 7.588 -15.240 2.762 1.00 89.12 77 PRO A C 1
ATOM 605 O O . PRO A 1 77 ? 7.523 -16.316 3.355 1.00 89.12 77 PRO A O 1
ATOM 608 N N . ARG A 1 78 ? 8.097 -15.149 1.527 1.00 89.12 78 ARG A N 1
ATOM 609 C CA . ARG A 1 78 ? 8.564 -16.299 0.739 1.00 89.12 78 ARG A CA 1
ATOM 610 C C . ARG A 1 78 ? 9.805 -15.954 -0.088 1.00 89.12 78 ARG A C 1
ATOM 612 O O . ARG A 1 78 ? 9.818 -14.959 -0.807 1.00 89.12 78 ARG A O 1
ATOM 619 N N . ALA A 1 79 ? 10.840 -16.791 -0.005 1.00 89.38 79 ALA A N 1
ATOM 620 C CA . ALA A 1 79 ? 12.108 -16.578 -0.714 1.00 89.38 79 ALA A CA 1
ATOM 621 C C . ALA A 1 79 ? 12.047 -16.922 -2.213 1.00 89.38 79 ALA A C 1
ATOM 623 O O . ALA A 1 79 ? 12.894 -16.467 -2.977 1.00 89.38 79 ALA A O 1
ATOM 624 N N . ASP A 1 80 ? 11.050 -17.698 -2.643 1.00 91.44 80 ASP A N 1
ATOM 625 C CA . ASP A 1 80 ? 10.842 -18.102 -4.038 1.00 91.44 80 ASP A CA 1
ATOM 626 C C . ASP A 1 80 ? 10.006 -17.102 -4.855 1.00 91.44 80 ASP A C 1
ATOM 628 O O . ASP A 1 80 ? 9.741 -17.339 -6.032 1.00 91.44 80 ASP A O 1
ATOM 632 N N . LEU A 1 81 ? 9.609 -15.975 -4.256 1.00 94.31 81 LEU A N 1
ATOM 633 C CA . LEU A 1 81 ? 8.907 -14.903 -4.958 1.00 94.31 81 LEU A CA 1
ATOM 634 C C . LEU A 1 81 ? 9.811 -14.237 -6.011 1.00 94.31 81 LEU A C 1
ATOM 636 O O . LEU A 1 81 ? 11.026 -14.139 -5.794 1.00 94.31 81 LEU A O 1
ATOM 640 N N . PRO A 1 82 ? 9.245 -13.714 -7.115 1.00 96.12 82 PRO A N 1
ATOM 641 C CA . PRO A 1 82 ? 10.015 -12.991 -8.120 1.00 96.12 82 PRO A CA 1
ATOM 642 C C . PRO A 1 82 ? 10.808 -11.830 -7.515 1.00 96.12 82 PRO A C 1
ATOM 644 O O . PRO A 1 82 ? 10.299 -11.065 -6.692 1.00 96.12 82 PRO A O 1
ATOM 647 N N . THR A 1 83 ? 12.059 -11.688 -7.930 1.00 97.31 83 THR A N 1
ATOM 648 C CA . THR A 1 83 ? 12.895 -10.532 -7.601 1.00 97.31 83 THR A CA 1
ATOM 649 C C . THR A 1 83 ? 12.445 -9.292 -8.370 1.00 97.31 83 THR A C 1
ATOM 651 O O . THR A 1 83 ? 11.883 -9.392 -9.460 1.00 97.31 83 THR A O 1
ATOM 654 N N . ALA A 1 84 ? 12.744 -8.100 -7.853 1.00 97.50 84 ALA A N 1
ATOM 655 C CA . ALA A 1 84 ? 12.460 -6.848 -8.556 1.00 97.50 84 ALA A CA 1
ATOM 656 C C . ALA A 1 84 ? 13.067 -6.810 -9.972 1.00 97.50 84 ALA A C 1
ATOM 658 O O . ALA A 1 84 ? 12.397 -6.392 -10.915 1.00 97.50 84 ALA A O 1
ATOM 659 N N . GLY A 1 85 ? 14.285 -7.332 -10.152 1.00 97.88 85 GLY A N 1
ATOM 660 C CA . GLY A 1 85 ? 14.915 -7.446 -11.470 1.00 97.88 85 GLY A CA 1
ATOM 661 C C . GLY A 1 85 ? 14.125 -8.332 -12.441 1.00 97.88 85 GLY A C 1
ATOM 662 O O . GLY A 1 85 ? 13.869 -7.927 -13.576 1.00 97.88 85 GLY A O 1
ATOM 663 N N . GLU A 1 86 ? 13.676 -9.510 -11.991 1.00 97.62 86 GLU A N 1
ATOM 664 C CA . GLU A 1 86 ? 12.830 -10.414 -12.789 1.00 97.62 86 GLU A CA 1
ATOM 665 C C . GLU A 1 86 ? 11.494 -9.757 -13.160 1.00 97.62 86 GLU A C 1
ATOM 667 O O . GLU A 1 86 ? 11.058 -9.854 -14.307 1.00 97.62 86 GLU A O 1
ATOM 672 N N . VAL A 1 87 ? 10.876 -9.039 -12.217 1.00 97.75 87 VAL A N 1
ATOM 673 C CA . VAL A 1 87 ? 9.592 -8.350 -12.415 1.00 97.75 87 VAL A CA 1
ATOM 674 C C . VAL A 1 87 ? 9.680 -7.290 -13.501 1.00 97.75 87 VAL A C 1
ATOM 676 O O . VAL A 1 87 ? 8.882 -7.315 -14.437 1.00 97.75 87 VAL A O 1
ATOM 679 N N . PHE A 1 88 ? 10.656 -6.383 -13.430 1.00 97.75 88 PHE A N 1
ATOM 680 C CA . PHE A 1 88 ? 10.758 -5.314 -14.425 1.00 97.75 88 PHE A CA 1
ATOM 681 C C . PHE A 1 88 ? 11.305 -5.802 -15.766 1.00 97.75 88 PHE A C 1
ATOM 683 O O . PHE A 1 88 ? 10.889 -5.301 -16.810 1.00 97.75 88 PHE A O 1
ATOM 690 N N . THR A 1 89 ? 12.137 -6.845 -15.775 1.00 97.81 89 THR A N 1
ATOM 691 C CA . THR A 1 89 ? 12.513 -7.527 -17.022 1.00 97.81 89 THR A CA 1
ATOM 692 C C . THR A 1 89 ? 11.280 -8.120 -17.710 1.00 97.81 89 THR A C 1
ATOM 694 O O . THR A 1 89 ? 11.085 -7.911 -18.912 1.00 97.81 89 THR A O 1
ATOM 697 N N . ALA A 1 90 ? 10.417 -8.813 -16.958 1.00 96.88 90 ALA A N 1
ATOM 698 C CA . ALA A 1 90 ? 9.161 -9.358 -17.467 1.00 96.88 90 ALA A CA 1
ATOM 699 C C . ALA A 1 90 ? 8.207 -8.249 -17.934 1.00 96.88 90 ALA A C 1
ATOM 701 O O . ALA A 1 90 ? 7.620 -8.366 -19.012 1.00 96.88 90 ALA A O 1
ATOM 702 N N . PHE A 1 91 ? 8.111 -7.146 -17.183 1.00 96.25 91 PHE A N 1
ATOM 703 C CA . PHE A 1 91 ? 7.339 -5.967 -17.570 1.00 96.25 91 PHE A CA 1
ATOM 704 C C . PHE A 1 91 ? 7.760 -5.440 -18.942 1.00 96.25 91 PHE A C 1
ATOM 706 O O . PHE A 1 91 ? 6.960 -5.479 -19.877 1.00 96.25 91 PHE A O 1
ATOM 713 N N . PHE A 1 92 ? 9.017 -5.023 -19.102 1.00 95.69 92 PHE A N 1
ATOM 714 C CA . PHE A 1 92 ? 9.473 -4.428 -20.357 1.00 95.69 92 PHE A CA 1
ATOM 715 C C . PHE A 1 92 ? 9.384 -5.413 -21.523 1.00 95.69 92 PHE A C 1
ATOM 717 O O . PHE A 1 92 ? 8.939 -5.039 -22.605 1.00 95.69 92 PHE A O 1
ATOM 724 N N . THR A 1 93 ? 9.737 -6.683 -21.304 1.00 94.62 93 THR A N 1
ATOM 725 C CA . THR A 1 93 ? 9.660 -7.720 -22.345 1.00 94.62 93 THR A CA 1
ATOM 726 C C . THR A 1 93 ? 8.223 -7.948 -22.804 1.00 94.62 93 THR A C 1
ATOM 728 O O . THR A 1 93 ? 7.971 -8.089 -23.997 1.00 94.62 93 THR A O 1
ATOM 731 N N . SER A 1 94 ? 7.262 -7.945 -21.879 1.00 93.00 94 SER A N 1
ATOM 732 C CA . SER A 1 94 ? 5.856 -8.184 -22.213 1.00 93.00 94 SER A CA 1
ATOM 733 C C . SER A 1 94 ? 5.217 -7.076 -23.055 1.00 93.00 94 SER A C 1
ATOM 735 O O . SER A 1 94 ? 4.211 -7.338 -23.705 1.00 93.00 94 SER A O 1
ATOM 737 N N . LEU A 1 95 ? 5.797 -5.872 -23.083 1.00 89.25 95 LEU A N 1
ATOM 738 C CA . LEU A 1 95 ? 5.322 -4.752 -23.902 1.00 89.25 95 LEU A CA 1
ATOM 739 C C . LEU A 1 95 ? 6.017 -4.669 -25.272 1.00 89.25 95 LEU A C 1
ATOM 741 O O . LEU A 1 95 ? 5.579 -3.920 -26.144 1.00 89.25 95 LEU A O 1
ATOM 745 N N . GLN A 1 96 ? 7.081 -5.442 -25.507 1.00 86.00 96 GLN A N 1
ATOM 746 C CA . GLN A 1 96 ? 7.780 -5.424 -26.792 1.00 86.00 96 GLN A CA 1
ATOM 747 C C . GLN A 1 96 ? 6.874 -5.920 -27.925 1.00 86.00 96 GLN A C 1
ATOM 749 O O . GLN A 1 96 ? 6.365 -7.039 -27.897 1.00 86.00 96 GLN A O 1
ATOM 754 N N . GLY A 1 97 ? 6.705 -5.087 -28.956 1.00 78.50 97 GLY A N 1
ATOM 755 C CA . GLY A 1 97 ? 5.901 -5.417 -30.136 1.00 78.50 97 GLY A CA 1
ATOM 756 C C . GLY A 1 97 ? 4.386 -5.361 -29.918 1.00 78.50 97 GLY A C 1
ATOM 757 O O . GLY A 1 97 ? 3.649 -5.790 -30.804 1.00 78.50 97 GLY A O 1
ATOM 758 N N . GLN A 1 98 ? 3.922 -4.849 -28.774 1.00 80.81 98 GLN A N 1
ATOM 759 C CA . GLN A 1 98 ? 2.507 -4.569 -28.530 1.00 80.81 98 GLN A CA 1
ATOM 760 C C . GLN A 1 98 ? 2.146 -3.133 -28.937 1.00 80.81 98 GLN A C 1
ATOM 762 O O . GLN A 1 98 ? 3.016 -2.271 -29.031 1.00 80.81 98 GLN A O 1
ATOM 767 N N . GLU A 1 99 ? 0.855 -2.874 -29.168 1.00 79.31 99 GLU A N 1
ATOM 768 C CA . GLU A 1 99 ? 0.331 -1.505 -29.338 1.00 79.31 99 GLU A CA 1
ATOM 769 C C . GLU A 1 99 ? 0.268 -0.736 -28.007 1.00 79.31 99 GLU A C 1
ATOM 771 O O . GLU A 1 99 ? 0.090 0.480 -28.003 1.00 79.31 99 GLU A O 1
ATOM 776 N N . ALA A 1 100 ? 0.461 -1.435 -26.884 1.00 83.44 100 ALA A N 1
ATOM 777 C CA . ALA A 1 100 ? 0.537 -0.834 -25.567 1.00 83.44 100 ALA A CA 1
ATOM 778 C C . ALA A 1 100 ? 1.819 -0.004 -25.396 1.00 83.44 100 ALA A C 1
ATOM 780 O O . ALA A 1 100 ? 2.908 -0.397 -25.820 1.00 83.44 100 ALA A O 1
ATOM 781 N N . SER A 1 101 ? 1.694 1.125 -24.706 1.00 88.06 101 SER A N 1
ATOM 782 C CA . SER A 1 101 ? 2.817 1.968 -24.300 1.00 88.06 101 SER A CA 1
ATOM 783 C C . SER A 1 101 ? 2.861 2.115 -22.783 1.00 88.06 101 SER A C 1
ATOM 785 O O . SER A 1 101 ? 1.925 1.739 -22.077 1.00 88.06 101 SER A O 1
ATOM 787 N N . TYR A 1 102 ? 3.968 2.632 -22.258 1.00 92.25 102 TYR A N 1
ATOM 788 C CA . TYR A 1 102 ? 4.084 2.931 -20.839 1.00 92.25 102 TYR A CA 1
ATOM 789 C C . TYR A 1 102 ? 4.791 4.260 -20.605 1.00 92.25 102 TYR A C 1
ATOM 791 O O . TYR A 1 102 ? 5.489 4.783 -21.475 1.00 92.25 102 TYR A O 1
ATOM 799 N N . SER A 1 103 ? 4.621 4.802 -19.404 1.00 91.56 103 SER A N 1
ATOM 800 C CA . SER A 1 103 ? 5.348 5.977 -18.945 1.00 91.56 103 SER A CA 1
ATOM 801 C C . SER A 1 103 ? 5.680 5.900 -17.458 1.00 91.56 103 SER A C 1
ATOM 803 O O . SER A 1 103 ? 5.084 5.140 -16.688 1.00 91.56 103 SER A O 1
ATOM 805 N N . TYR A 1 104 ? 6.676 6.691 -17.066 1.00 91.50 104 TYR A N 1
ATOM 806 C CA . TYR A 1 104 ? 7.143 6.819 -15.691 1.00 91.50 104 TYR A CA 1
ATOM 807 C C . TYR A 1 104 ? 6.393 7.976 -15.012 1.00 91.50 104 TYR A C 1
ATOM 809 O O . TYR A 1 104 ? 6.581 9.123 -15.421 1.00 91.50 104 TYR A O 1
ATOM 817 N N . PRO A 1 105 ? 5.523 7.717 -14.021 1.00 86.12 105 PRO A N 1
ATOM 818 C CA . PRO A 1 105 ? 4.747 8.768 -13.371 1.00 86.12 105 PRO A CA 1
ATOM 819 C C . PRO A 1 105 ? 5.539 9.489 -12.266 1.00 86.12 105 PRO A C 1
ATOM 821 O O . PRO A 1 105 ? 6.587 9.026 -11.808 1.00 86.12 105 PRO A O 1
ATOM 824 N N . GLY A 1 106 ? 4.995 10.616 -11.798 1.00 83.69 106 GLY A N 1
ATOM 825 C CA . GLY A 1 106 ? 5.463 11.316 -10.599 1.00 83.69 106 GLY A CA 1
ATOM 826 C C . GLY A 1 106 ? 6.937 11.725 -10.657 1.00 83.69 106 GLY A C 1
ATOM 827 O O . GLY A 1 106 ? 7.411 12.256 -11.662 1.00 83.69 106 GLY A O 1
ATOM 828 N N . ALA A 1 107 ? 7.674 11.459 -9.575 1.00 84.81 107 ALA A N 1
ATOM 829 C CA . ALA A 1 107 ? 9.080 11.846 -9.448 1.00 84.81 107 ALA A CA 1
ATOM 830 C C . ALA A 1 107 ? 10.024 11.128 -10.433 1.00 84.81 107 ALA A C 1
ATOM 832 O O . ALA A 1 107 ? 11.165 11.553 -10.605 1.00 84.81 107 ALA A O 1
ATOM 833 N N . LEU A 1 108 ? 9.555 10.068 -11.102 1.00 88.44 108 LEU A N 1
ATOM 834 C CA . LEU A 1 108 ? 10.322 9.351 -12.121 1.00 88.44 108 LEU A CA 1
ATOM 835 C C . LEU A 1 108 ? 10.196 9.983 -13.514 1.00 88.44 108 LEU A C 1
ATOM 837 O O . LEU A 1 108 ? 11.069 9.771 -14.355 1.00 88.44 108 LEU A O 1
ATOM 841 N N . ALA A 1 109 ? 9.145 10.772 -13.766 1.00 90.06 109 ALA A N 1
ATOM 842 C CA . ALA A 1 109 ? 8.865 11.354 -15.080 1.00 90.06 109 ALA A CA 1
ATOM 843 C C . ALA A 1 109 ? 10.048 12.134 -15.693 1.00 90.06 109 ALA A C 1
ATOM 845 O O . ALA A 1 109 ? 10.310 11.949 -16.885 1.00 90.06 109 ALA A O 1
ATOM 846 N N . PRO A 1 110 ? 10.824 12.938 -14.930 1.00 91.38 110 PRO A N 1
ATOM 847 C CA . PRO A 1 110 ? 11.986 13.646 -15.472 1.00 91.38 110 PRO A CA 1
ATOM 848 C C . PRO A 1 110 ? 13.088 12.729 -16.025 1.00 91.38 110 PRO A C 1
ATOM 850 O O . PRO A 1 110 ? 13.855 13.157 -16.883 1.00 91.38 110 PRO A O 1
ATOM 853 N N . PHE A 1 111 ? 13.160 11.474 -15.571 1.00 93.31 111 PHE A N 1
ATOM 854 C CA . PHE A 1 111 ? 14.193 10.510 -15.966 1.00 93.31 111 PHE A CA 1
ATOM 855 C C . PHE A 1 111 ? 13.763 9.596 -17.118 1.00 93.31 111 PHE A C 1
ATOM 857 O O . PHE A 1 111 ? 14.551 8.761 -17.560 1.00 93.31 111 PHE A O 1
ATOM 864 N N . ALA A 1 112 ? 12.537 9.748 -17.634 1.00 94.31 112 ALA A N 1
ATOM 865 C CA . ALA A 1 112 ? 11.973 8.860 -18.648 1.00 94.31 112 ALA A CA 1
ATOM 866 C C . ALA A 1 112 ? 12.879 8.714 -19.880 1.00 94.31 112 ALA A C 1
ATOM 868 O O . ALA A 1 112 ? 13.176 7.602 -20.304 1.00 94.31 112 ALA A O 1
ATOM 869 N N . GLN A 1 113 ? 13.375 9.828 -20.429 1.00 94.25 113 GLN A N 1
ATOM 870 C CA . GLN A 1 113 ? 14.246 9.792 -21.607 1.00 94.25 113 GLN A CA 1
ATOM 871 C C . GLN A 1 113 ? 15.572 9.069 -21.331 1.00 94.25 113 GLN A C 1
ATOM 873 O O . GLN A 1 113 ? 16.043 8.321 -22.186 1.00 94.25 113 GLN A O 1
ATOM 878 N N . ALA A 1 114 ? 16.165 9.287 -20.154 1.00 94.88 114 ALA A N 1
ATOM 879 C CA . ALA A 1 114 ? 17.418 8.650 -19.766 1.00 94.88 114 ALA A CA 1
ATOM 880 C C . ALA A 1 114 ? 17.232 7.135 -19.588 1.00 94.88 114 ALA A C 1
ATOM 882 O O . ALA A 1 114 ? 18.005 6.356 -20.137 1.00 94.88 114 ALA A O 1
ATOM 883 N N . LEU A 1 115 ? 16.151 6.714 -18.921 1.00 95.62 115 LEU A N 1
ATOM 884 C CA . LEU A 1 115 ? 15.782 5.302 -18.776 1.00 95.62 115 LEU A CA 1
ATOM 885 C C . LEU A 1 115 ? 15.550 4.624 -20.133 1.00 95.62 115 LEU A C 1
ATOM 887 O O . LEU A 1 115 ? 16.053 3.525 -20.371 1.00 95.62 115 LEU A O 1
ATOM 891 N N . GLU A 1 116 ? 14.844 5.283 -21.054 1.00 94.44 116 GLU A N 1
ATOM 892 C CA . GLU A 1 116 ? 14.580 4.732 -22.388 1.00 94.44 116 GLU A CA 1
ATOM 893 C C . GLU A 1 116 ? 15.830 4.616 -23.268 1.00 94.44 116 GLU A C 1
ATOM 895 O O . GLU A 1 116 ? 15.880 3.768 -24.160 1.00 94.44 116 GLU A O 1
ATOM 900 N N . ALA A 1 117 ? 16.857 5.429 -23.022 1.00 94.44 117 ALA A N 1
ATOM 901 C CA . ALA A 1 117 ? 18.115 5.353 -23.757 1.00 94.44 117 ALA A CA 1
ATOM 902 C C . ALA A 1 117 ? 18.990 4.155 -23.336 1.00 94.44 117 ALA A C 1
ATOM 904 O O . ALA A 1 117 ? 19.884 3.762 -24.089 1.00 94.44 117 ALA A O 1
ATOM 905 N N . LEU A 1 118 ? 18.742 3.575 -22.157 1.00 95.06 118 LEU A N 1
ATOM 906 C CA . LEU A 1 118 ? 19.525 2.465 -21.619 1.00 95.06 118 LEU A CA 1
ATOM 907 C C . LEU A 1 118 ? 19.113 1.109 -22.229 1.00 95.06 118 LEU A C 1
ATOM 909 O O . LEU A 1 118 ? 17.920 0.884 -22.492 1.00 95.06 118 LEU A O 1
ATOM 913 N N . PRO A 1 119 ? 20.071 0.172 -22.403 1.00 95.19 119 PRO A N 1
ATOM 914 C CA . PRO A 1 119 ? 19.780 -1.246 -22.613 1.00 95.19 119 PRO A CA 1
ATOM 915 C C . PRO A 1 119 ? 18.877 -1.809 -21.510 1.00 95.19 119 PRO A C 1
ATOM 917 O O . PRO A 1 119 ? 18.866 -1.298 -20.398 1.00 95.19 119 PRO A O 1
ATOM 920 N N . LEU A 1 120 ? 18.139 -2.888 -21.797 1.00 95.19 120 LEU A N 1
ATOM 921 C CA . LEU A 1 120 ? 17.139 -3.441 -20.872 1.00 95.19 120 LEU A CA 1
ATOM 922 C C . LEU A 1 120 ? 17.692 -3.721 -19.462 1.00 95.19 120 LEU A C 1
ATOM 924 O O . LEU A 1 120 ? 17.048 -3.358 -18.484 1.00 95.19 120 LEU A O 1
ATOM 928 N N . GLU A 1 121 ? 18.864 -4.348 -19.362 1.00 96.50 121 GLU A N 1
ATOM 929 C CA . GLU A 1 121 ? 19.486 -4.682 -18.074 1.00 96.50 121 GLU A CA 1
ATOM 930 C C . GLU A 1 121 ? 19.825 -3.418 -17.269 1.00 96.50 121 GLU A C 1
ATOM 932 O O . GLU A 1 121 ? 19.361 -3.266 -16.140 1.00 96.50 121 GLU A O 1
ATOM 937 N N . ASP A 1 122 ? 20.519 -2.462 -17.894 1.00 96.75 122 ASP A N 1
ATOM 938 C CA . ASP A 1 122 ? 20.882 -1.181 -17.275 1.00 96.75 122 ASP A CA 1
ATOM 939 C C . ASP A 1 122 ? 19.648 -0.329 -16.943 1.00 96.75 122 ASP A C 1
ATOM 941 O O . ASP A 1 122 ? 19.618 0.374 -15.937 1.00 96.75 122 ASP A O 1
ATOM 945 N N . ARG A 1 123 ? 18.594 -0.398 -17.766 1.00 96.69 123 ARG A N 1
ATOM 946 C CA . ARG A 1 123 ? 17.317 0.287 -17.530 1.00 96.69 123 ARG A CA 1
ATOM 947 C C . ARG A 1 123 ? 16.620 -0.254 -16.292 1.00 96.69 123 ARG A C 1
ATOM 949 O O . ARG A 1 123 ? 16.107 0.533 -15.499 1.00 96.69 123 ARG A O 1
ATOM 956 N N . VAL A 1 124 ? 16.561 -1.579 -16.146 1.00 97.62 124 VAL A N 1
ATOM 957 C CA . VAL A 1 124 ? 15.989 -2.222 -14.957 1.00 97.62 124 VAL A CA 1
ATOM 958 C C . VAL A 1 124 ? 16.799 -1.814 -13.734 1.00 97.62 124 VAL A C 1
ATOM 960 O O . VAL A 1 124 ? 16.222 -1.299 -12.782 1.00 97.62 124 VAL A O 1
ATOM 963 N N . ASP A 1 125 ? 18.121 -1.957 -13.784 1.00 97.19 125 ASP A N 1
ATOM 964 C CA . ASP A 1 125 ? 19.014 -1.579 -12.690 1.00 97.19 125 ASP A CA 1
ATOM 965 C C . ASP A 1 125 ? 18.842 -0.105 -12.270 1.00 97.19 125 ASP A C 1
ATOM 967 O O . ASP A 1 125 ? 18.629 0.200 -11.090 1.00 97.19 125 ASP A O 1
ATOM 971 N N . ALA A 1 126 ? 18.821 0.807 -13.245 1.00 96.88 126 ALA A N 1
ATOM 972 C CA . ALA A 1 126 ? 18.622 2.229 -13.006 1.00 96.88 126 ALA A CA 1
ATOM 973 C C . ALA A 1 126 ? 17.234 2.539 -12.424 1.00 96.88 126 ALA A C 1
ATOM 975 O O . ALA A 1 126 ? 17.115 3.348 -11.501 1.00 96.88 126 ALA A O 1
ATOM 976 N N . LEU A 1 127 ? 16.180 1.873 -12.911 1.00 96.62 127 LEU A N 1
ATOM 977 C CA . LEU A 1 127 ? 14.823 2.020 -12.383 1.00 96.62 127 LEU A CA 1
ATOM 978 C C . LEU A 1 127 ? 14.744 1.592 -10.911 1.00 96.62 127 LEU A C 1
ATOM 980 O O . LEU A 1 127 ? 14.121 2.287 -10.105 1.00 96.62 127 LEU A O 1
ATOM 984 N N . LEU A 1 128 ? 15.378 0.477 -10.542 1.00 96.81 128 LEU A N 1
ATOM 985 C CA . LEU A 1 128 ? 15.392 -0.001 -9.158 1.00 96.81 128 LEU A CA 1
ATOM 986 C C . LEU A 1 128 ? 16.120 0.985 -8.233 1.00 96.81 128 LEU A C 1
ATOM 988 O O . LEU A 1 128 ? 15.607 1.321 -7.161 1.00 96.81 128 LEU A O 1
ATOM 992 N N . LYS A 1 129 ? 17.275 1.508 -8.661 1.00 95.69 129 LYS A N 1
ATOM 993 C CA . LYS A 1 129 ? 18.020 2.535 -7.916 1.00 95.69 129 LYS A CA 1
ATOM 994 C C . LYS A 1 129 ? 17.222 3.830 -7.765 1.00 95.69 129 LYS A C 1
ATOM 996 O O . LYS A 1 129 ? 17.171 4.376 -6.666 1.00 95.69 129 LYS A O 1
ATOM 1001 N N . LEU A 1 130 ? 16.534 4.276 -8.822 1.00 94.25 130 LEU A N 1
ATOM 1002 C CA . LEU A 1 130 ? 15.684 5.474 -8.789 1.00 94.25 130 LEU A CA 1
ATOM 1003 C C . LEU A 1 130 ? 14.527 5.339 -7.797 1.00 94.25 130 LEU A C 1
ATOM 1005 O O . LEU A 1 130 ? 14.052 6.331 -7.254 1.00 94.25 130 LEU A O 1
ATOM 1009 N N . ASN A 1 131 ? 14.074 4.114 -7.544 1.00 93.19 131 ASN A N 1
ATOM 1010 C CA . ASN A 1 131 ? 13.034 3.831 -6.562 1.00 93.19 131 ASN A CA 1
ATOM 1011 C C . ASN A 1 131 ? 13.602 3.501 -5.169 1.00 93.19 131 ASN A C 1
ATOM 1013 O O . ASN A 1 131 ? 12.898 2.998 -4.295 1.00 93.19 131 ASN A O 1
ATOM 1017 N N . GLY A 1 132 ? 14.885 3.792 -4.937 1.00 93.19 132 GLY A N 1
ATOM 1018 C CA . GLY A 1 132 ? 15.507 3.726 -3.621 1.00 93.19 132 GLY A CA 1
ATOM 1019 C C . GLY A 1 132 ? 15.678 2.313 -3.064 1.00 93.19 132 GLY A C 1
ATOM 1020 O O . GLY A 1 132 ? 15.774 2.172 -1.843 1.00 93.19 132 GLY A O 1
ATOM 1021 N N . LEU A 1 133 ? 15.710 1.276 -3.911 1.00 95.19 133 LEU A N 1
ATOM 1022 C CA . LEU A 1 133 ? 15.974 -0.108 -3.480 1.00 95.19 133 LEU A CA 1
ATOM 1023 C C . LEU A 1 133 ? 17.412 -0.299 -2.973 1.00 95.19 133 LEU A C 1
ATOM 1025 O O . LEU A 1 133 ? 17.670 -1.185 -2.167 1.00 95.19 133 LEU A O 1
ATOM 1029 N N . GLU A 1 134 ? 18.340 0.552 -3.410 1.00 94.25 134 GLU A N 1
ATOM 1030 C CA . GLU A 1 134 ? 19.732 0.597 -2.930 1.00 94.25 134 GLU A CA 1
ATOM 1031 C C . GLU A 1 134 ? 19.994 1.786 -1.989 1.00 94.25 134 GLU A C 1
ATOM 1033 O O . GLU A 1 134 ? 21.137 2.141 -1.706 1.00 94.25 134 GLU A O 1
ATOM 1038 N N . GLY A 1 135 ? 18.933 2.438 -1.512 1.00 91.38 135 GLY A N 1
ATOM 1039 C CA . GLY A 1 135 ? 19.045 3.601 -0.643 1.00 91.38 135 GLY A CA 1
ATOM 1040 C C . GLY A 1 135 ? 19.784 4.788 -1.262 1.00 91.38 135 GLY A C 1
ATOM 1041 O O . GLY A 1 135 ? 19.768 4.992 -2.475 1.00 91.38 135 GLY A O 1
ATOM 1042 N N . GLN A 1 136 ? 20.423 5.590 -0.406 1.00 91.00 136 GLN A N 1
ATOM 1043 C CA . GLN A 1 136 ? 21.179 6.774 -0.828 1.00 91.00 136 GLN A CA 1
ATOM 1044 C C . GLN A 1 136 ? 22.370 6.423 -1.732 1.00 91.00 136 GLN A C 1
ATOM 1046 O O . GLN A 1 136 ? 22.641 7.146 -2.691 1.00 91.00 136 GLN A O 1
ATOM 1051 N N . ASP A 1 137 ? 23.024 5.286 -1.483 1.00 92.31 137 ASP A N 1
ATOM 1052 C CA . ASP A 1 137 ? 24.146 4.803 -2.293 1.00 92.31 137 ASP A CA 1
ATOM 1053 C C . ASP A 1 137 ? 23.715 4.493 -3.735 1.00 92.31 137 ASP A C 1
ATOM 1055 O O . ASP A 1 137 ? 24.461 4.762 -4.678 1.00 92.31 137 ASP A O 1
ATOM 1059 N N . GLY A 1 138 ? 22.493 3.982 -3.922 1.00 94.56 138 GLY A N 1
ATOM 1060 C CA . GLY A 1 138 ? 21.902 3.765 -5.243 1.00 94.56 138 GLY A CA 1
ATOM 1061 C C . GLY A 1 138 ? 21.785 5.050 -6.061 1.00 94.56 138 GLY A C 1
ATOM 1062 O O . GLY A 1 138 ? 22.159 5.074 -7.234 1.00 94.56 138 GLY A O 1
ATOM 1063 N N . TYR A 1 139 ? 21.331 6.141 -5.436 1.00 93.62 139 TYR A N 1
ATOM 1064 C CA . TYR A 1 139 ? 21.250 7.448 -6.094 1.00 93.62 139 TYR A CA 1
ATOM 1065 C C . TYR A 1 139 ? 22.629 8.010 -6.442 1.00 93.62 139 TYR A C 1
ATOM 1067 O O . TYR A 1 139 ? 22.798 8.569 -7.522 1.00 93.62 139 TYR A O 1
ATOM 1075 N N . ALA A 1 140 ? 23.625 7.832 -5.568 1.00 91.56 140 ALA A N 1
ATOM 1076 C CA . ALA A 1 140 ? 24.989 8.275 -5.843 1.00 91.56 140 ALA A CA 1
ATOM 1077 C C . ALA A 1 140 ? 25.577 7.581 -7.084 1.00 91.56 140 ALA A C 1
ATOM 1079 O O . ALA A 1 140 ? 26.174 8.245 -7.926 1.00 91.56 140 ALA A O 1
ATOM 1080 N N . ARG A 1 141 ? 25.343 6.271 -7.242 1.00 92.88 141 ARG A N 1
ATOM 1081 C CA . ARG A 1 141 ? 25.765 5.515 -8.436 1.00 92.88 141 ARG A CA 1
ATOM 1082 C C . ARG A 1 141 ? 25.024 5.959 -9.696 1.00 92.88 141 ARG A C 1
ATOM 1084 O O . ARG A 1 141 ? 25.628 6.045 -10.758 1.00 92.88 141 ARG A O 1
ATOM 1091 N N . LEU A 1 142 ? 23.729 6.262 -9.589 1.00 93.81 142 LEU A N 1
ATOM 1092 C CA . LEU A 1 142 ? 22.943 6.764 -10.720 1.00 93.81 142 LEU A CA 1
ATOM 1093 C C . LEU A 1 142 ? 23.474 8.088 -11.269 1.00 93.81 142 LEU A C 1
ATOM 1095 O O . LEU A 1 142 ? 23.452 8.276 -12.478 1.00 93.81 142 LEU A O 1
ATOM 1099 N N . MET A 1 143 ? 23.978 8.981 -10.413 1.00 91.50 143 MET A N 1
ATOM 1100 C CA . MET A 1 143 ? 24.542 10.270 -10.844 1.00 91.50 143 MET A CA 1
ATOM 1101 C C . MET A 1 143 ? 25.766 10.127 -11.761 1.00 91.50 143 MET A C 1
ATOM 1103 O O . MET A 1 143 ? 26.156 11.098 -12.404 1.00 91.50 143 MET A O 1
ATOM 1107 N N . GLU A 1 144 ? 26.384 8.945 -11.824 1.00 89.56 144 GLU A N 1
ATOM 1108 C CA . GLU A 1 144 ? 27.507 8.660 -12.723 1.00 89.56 144 GLU A CA 1
ATOM 1109 C C . GLU A 1 144 ? 27.047 8.301 -14.150 1.00 89.56 144 GLU A C 1
ATOM 1111 O O . GLU A 1 144 ? 27.878 8.201 -15.057 1.00 89.56 144 GLU A O 1
ATOM 1116 N N . LEU A 1 145 ? 25.738 8.111 -14.367 1.00 89.31 145 LEU A N 1
ATOM 1117 C CA . LEU A 1 145 ? 25.160 7.751 -15.660 1.00 89.31 145 LEU A CA 1
ATOM 1118 C C . LEU A 1 145 ? 24.686 8.986 -16.451 1.00 89.31 145 LEU A C 1
ATOM 1120 O O . LEU A 1 145 ? 24.015 9.856 -15.889 1.00 89.31 145 LEU A O 1
ATOM 1124 N N . PRO A 1 146 ? 24.924 9.024 -17.779 1.00 87.19 146 PRO A N 1
ATOM 1125 C CA . PRO A 1 146 ? 24.391 10.068 -18.648 1.00 87.19 146 PRO A CA 1
ATOM 1126 C C . PRO A 1 146 ? 22.865 10.195 -18.582 1.00 87.19 146 PRO A C 1
ATOM 1128 O O . PRO A 1 146 ? 22.144 9.219 -18.788 1.00 87.19 146 PRO A O 1
ATOM 1131 N N . GLY A 1 147 ? 22.371 11.413 -18.365 1.00 85.44 147 GLY A N 1
ATOM 1132 C CA . GLY A 1 147 ? 20.943 11.732 -18.264 1.00 85.44 147 GLY A CA 1
ATOM 1133 C C . GLY A 1 147 ? 20.383 11.704 -16.838 1.00 85.44 147 GLY A C 1
ATOM 1134 O O . GLY A 1 147 ? 19.200 11.987 -16.651 1.00 85.44 147 GLY A O 1
ATOM 1135 N N . PHE A 1 148 ? 21.216 11.397 -15.842 1.00 91.00 148 PHE A N 1
ATOM 1136 C CA . PHE A 1 148 ? 20.857 11.374 -14.420 1.00 91.00 148 PHE A CA 1
ATOM 1137 C C . PHE A 1 148 ? 21.569 12.474 -13.615 1.00 91.00 148 PHE A C 1
ATOM 1139 O O . PHE A 1 148 ? 21.393 12.581 -12.400 1.00 91.00 148 PHE A O 1
ATOM 1146 N N . GLU A 1 149 ? 22.345 13.334 -14.275 1.00 84.12 149 GLU A N 1
ATOM 1147 C CA . GLU A 1 149 ? 23.074 14.429 -13.649 1.00 84.12 149 GLU A CA 1
ATOM 1148 C C . GLU A 1 149 ? 22.132 15.617 -13.413 1.00 84.12 149 GLU A C 1
ATOM 1150 O O . GLU A 1 149 ? 21.823 16.386 -14.324 1.00 84.12 149 GLU A O 1
ATOM 1155 N N . GLY A 1 150 ? 21.640 15.795 -12.187 1.00 79.12 150 GLY A N 1
ATOM 1156 C CA . GLY A 1 150 ? 20.802 16.955 -11.904 1.00 79.12 150 GLY A CA 1
ATOM 1157 C C . GLY A 1 150 ? 20.266 17.071 -10.487 1.00 79.12 150 GLY A C 1
ATOM 1158 O O . GLY A 1 150 ? 20.329 16.147 -9.669 1.00 79.12 150 GLY A O 1
ATOM 1159 N N . ASP A 1 151 ? 19.684 18.240 -10.229 1.00 82.38 151 ASP A N 1
ATOM 1160 C CA . ASP A 1 151 ? 19.095 18.598 -8.938 1.00 82.38 151 ASP A CA 1
ATOM 1161 C C . ASP A 1 151 ? 17.940 17.661 -8.562 1.00 82.38 151 ASP A C 1
ATOM 1163 O O . ASP A 1 151 ? 17.817 17.287 -7.401 1.00 82.38 151 ASP A O 1
ATOM 1167 N N . ALA A 1 152 ? 17.164 17.184 -9.545 1.00 84.75 152 ALA A N 1
ATOM 1168 C CA . ALA A 1 152 ? 16.051 16.263 -9.313 1.00 84.75 152 ALA A CA 1
ATOM 1169 C C . ALA A 1 152 ? 16.493 14.964 -8.613 1.00 84.75 152 ALA A C 1
ATOM 1171 O O . ALA A 1 152 ? 15.851 14.524 -7.662 1.00 84.75 152 ALA A O 1
ATOM 1172 N N . LEU A 1 153 ? 17.613 14.367 -9.037 1.00 88.62 153 LEU A N 1
ATOM 1173 C CA . LEU A 1 153 ? 18.134 13.147 -8.414 1.00 88.62 153 LEU A CA 1
ATOM 1174 C C . LEU A 1 153 ? 18.730 13.437 -7.032 1.00 88.62 153 LEU A C 1
ATOM 1176 O O . LEU A 1 153 ? 18.567 12.656 -6.096 1.00 88.62 153 LEU A O 1
ATOM 1180 N N . SER A 1 154 ? 19.384 14.590 -6.890 1.00 86.88 154 SER A N 1
ATOM 1181 C CA . SER A 1 154 ? 19.911 15.049 -5.602 1.00 86.88 154 SER A CA 1
ATOM 1182 C C . SER A 1 154 ? 18.799 15.281 -4.580 1.00 86.88 154 SER A C 1
ATOM 1184 O O . SER A 1 154 ? 18.968 14.971 -3.402 1.00 86.88 154 SER A O 1
ATOM 1186 N N . ASP A 1 155 ? 17.657 15.808 -5.009 1.00 87.81 155 ASP A N 1
ATOM 1187 C CA . ASP A 1 155 ? 16.509 16.039 -4.139 1.00 87.81 155 ASP A CA 1
ATOM 1188 C C . ASP A 1 155 ? 15.822 14.728 -3.751 1.00 87.81 155 ASP A C 1
ATOM 1190 O O . ASP A 1 155 ? 15.500 14.552 -2.575 1.00 87.81 155 ASP A O 1
ATOM 1194 N N . LEU A 1 156 ? 15.719 13.762 -4.672 1.00 87.81 156 LEU A N 1
ATOM 1195 C CA . LEU A 1 156 ? 15.294 12.398 -4.341 1.00 87.81 156 LEU A CA 1
ATOM 1196 C C . LEU A 1 156 ? 16.202 11.744 -3.294 1.00 87.81 156 LEU A C 1
ATOM 1198 O O . LEU A 1 156 ? 15.710 11.135 -2.344 1.00 87.81 156 LEU A O 1
ATOM 1202 N N . ALA A 1 157 ? 17.521 11.910 -3.419 1.00 89.06 157 ALA A N 1
ATOM 1203 C CA . ALA A 1 157 ? 18.473 11.377 -2.450 1.00 89.06 157 ALA A CA 1
ATOM 1204 C C . ALA A 1 157 ? 18.316 12.016 -1.057 1.00 89.06 157 ALA A C 1
ATOM 1206 O O . ALA A 1 157 ? 18.380 11.311 -0.049 1.00 89.06 157 ALA A O 1
ATOM 1207 N N . LYS A 1 158 ? 18.063 13.331 -0.986 1.00 88.00 158 LYS A N 1
ATOM 1208 C CA . LYS A 1 158 ? 17.812 14.048 0.282 1.00 88.00 158 LYS A CA 1
ATOM 1209 C C . LYS A 1 158 ? 16.488 13.652 0.933 1.00 88.00 158 LYS A C 1
ATOM 1211 O O . LYS A 1 158 ? 16.405 13.624 2.155 1.00 88.00 158 LYS A O 1
ATOM 1216 N N . GLN A 1 159 ? 15.463 13.387 0.127 1.00 85.12 159 GLN A N 1
ATOM 1217 C CA . GLN A 1 159 ? 14.124 13.004 0.585 1.00 85.12 159 GLN A CA 1
ATOM 1218 C C . GLN A 1 159 ? 13.990 11.499 0.844 1.00 85.12 159 GLN A C 1
ATOM 1220 O O . GLN A 1 159 ? 12.920 11.030 1.227 1.00 85.12 159 GLN A O 1
ATOM 1225 N N . PHE A 1 160 ? 15.057 10.727 0.625 1.00 87.88 160 PHE A N 1
ATOM 1226 C CA . PHE A 1 160 ? 15.044 9.295 0.856 1.00 87.88 160 PHE A CA 1
ATOM 1227 C C . PHE A 1 160 ? 14.683 8.966 2.307 1.00 87.88 160 PHE A C 1
ATOM 1229 O O . PHE A 1 160 ? 15.408 9.326 3.235 1.00 87.88 160 PHE A O 1
ATOM 1236 N N . ALA A 1 161 ? 13.610 8.195 2.474 1.00 85.50 161 ALA A N 1
ATOM 1237 C CA . ALA A 1 161 ? 13.183 7.655 3.753 1.00 85.50 161 ALA A CA 1
ATOM 1238 C C . ALA A 1 161 ? 13.139 6.116 3.699 1.00 85.50 161 ALA A C 1
ATOM 1240 O O . ALA A 1 161 ? 12.682 5.530 2.708 1.00 85.50 161 ALA A O 1
ATOM 1241 N N . PRO A 1 162 ? 13.617 5.418 4.742 1.00 88.38 162 PRO A N 1
ATOM 1242 C CA . PRO A 1 162 ? 13.371 3.995 4.883 1.00 88.38 162 PRO A CA 1
ATOM 1243 C C . PRO A 1 162 ? 11.905 3.755 5.264 1.00 88.38 162 PRO A C 1
ATOM 1245 O O . PRO A 1 162 ? 11.375 4.356 6.196 1.00 88.38 162 PRO A O 1
ATOM 1248 N N . PHE A 1 163 ? 11.272 2.828 4.554 1.00 89.25 163 PHE A N 1
ATOM 1249 C CA . PHE A 1 163 ? 9.954 2.302 4.882 1.00 89.25 163 PHE A CA 1
ATOM 1250 C C . PHE A 1 163 ? 10.068 0.846 5.298 1.00 89.25 163 PHE A C 1
ATOM 1252 O O . PHE A 1 163 ? 10.853 0.091 4.714 1.00 89.25 163 PHE A O 1
ATOM 1259 N N . THR A 1 164 ? 9.276 0.462 6.290 1.00 92.38 164 THR A N 1
ATOM 1260 C CA . THR A 1 164 ? 9.164 -0.915 6.759 1.00 92.38 164 THR A CA 1
ATOM 1261 C C . THR A 1 164 ? 7.709 -1.312 6.894 1.00 92.38 164 THR A C 1
ATOM 1263 O O . THR A 1 164 ? 6.880 -0.495 7.280 1.00 92.38 164 THR A O 1
ATOM 1266 N N . VAL A 1 165 ? 7.423 -2.582 6.630 1.00 92.75 165 VAL A N 1
ATOM 1267 C CA . VAL A 1 165 ? 6.105 -3.179 6.858 1.00 92.75 165 VAL A CA 1
ATOM 1268 C C . VAL A 1 165 ? 6.227 -4.378 7.784 1.00 92.75 165 VAL A C 1
ATOM 1270 O O . VAL A 1 165 ? 7.243 -5.078 7.771 1.00 92.75 165 VAL A O 1
ATOM 1273 N N . ASN A 1 166 ? 5.196 -4.623 8.589 1.00 91.75 166 ASN A N 1
ATOM 1274 C CA . ASN A 1 166 ? 5.104 -5.800 9.441 1.00 91.75 166 ASN A CA 1
ATOM 1275 C C . ASN A 1 166 ? 4.319 -6.907 8.723 1.00 91.75 166 ASN A C 1
ATOM 1277 O O . ASN A 1 166 ? 3.159 -6.715 8.365 1.00 91.75 166 ASN A O 1
ATOM 1281 N N . ILE A 1 167 ? 4.956 -8.060 8.523 1.00 89.12 167 ILE A N 1
ATOM 1282 C CA . ILE A 1 167 ? 4.349 -9.268 7.957 1.00 89.12 167 ILE A CA 1
ATOM 1283 C C . ILE A 1 167 ? 4.602 -10.407 8.935 1.00 89.12 167 ILE A C 1
ATOM 1285 O O . ILE A 1 167 ? 5.746 -10.648 9.329 1.00 89.12 167 ILE A O 1
ATOM 1289 N N . ALA A 1 168 ? 3.537 -11.101 9.340 1.00 85.44 168 ALA A N 1
ATOM 1290 C CA . ALA A 1 168 ? 3.603 -12.209 10.297 1.00 85.44 168 ALA A CA 1
ATOM 1291 C C . ALA A 1 168 ? 4.379 -11.885 11.600 1.00 85.44 168 ALA A C 1
ATOM 1293 O O . ALA A 1 168 ? 5.024 -12.754 12.184 1.00 85.44 168 ALA A O 1
ATOM 1294 N N . GLY A 1 169 ? 4.320 -10.632 12.070 1.00 86.44 169 GLY A N 1
ATOM 1295 C CA . GLY A 1 169 ? 4.981 -10.183 13.301 1.00 86.44 169 GLY A CA 1
ATOM 1296 C C . GLY A 1 169 ? 6.436 -9.737 13.127 1.00 86.44 169 GLY A C 1
ATOM 1297 O O . GLY A 1 169 ? 7.063 -9.353 14.112 1.00 86.44 169 GLY A O 1
ATOM 1298 N N . GLN A 1 170 ? 6.979 -9.757 11.908 1.00 91.69 170 GLN A N 1
ATOM 1299 C CA . GLN A 1 170 ? 8.347 -9.338 11.613 1.00 91.69 170 GLN A CA 1
ATOM 1300 C C . GLN A 1 170 ? 8.368 -8.129 10.674 1.00 91.69 170 GLN A C 1
ATOM 1302 O O . GLN A 1 170 ? 7.565 -8.032 9.748 1.00 91.69 170 GLN A O 1
ATOM 1307 N N . ARG A 1 171 ? 9.307 -7.205 10.909 1.00 93.50 171 ARG A N 1
ATOM 1308 C CA . ARG A 1 171 ? 9.487 -5.993 10.099 1.00 93.50 171 ARG A CA 1
ATOM 1309 C C . ARG A 1 171 ? 10.438 -6.255 8.931 1.00 93.50 171 ARG A C 1
ATOM 1311 O O . ARG A 1 171 ? 11.526 -6.794 9.134 1.00 93.50 171 ARG A O 1
ATOM 1318 N N . TYR A 1 172 ? 10.037 -5.829 7.738 1.00 94.88 172 TYR A N 1
ATOM 1319 C CA . TYR A 1 172 ? 10.815 -5.938 6.503 1.00 94.88 172 TYR A CA 1
ATOM 1320 C C . TYR A 1 172 ? 10.942 -4.571 5.827 1.00 94.88 172 TYR A C 1
ATOM 1322 O O . TYR A 1 172 ? 9.951 -3.834 5.807 1.00 94.88 172 TYR A O 1
ATOM 1330 N N . PRO A 1 173 ? 12.106 -4.221 5.245 1.00 95.50 173 PRO A N 1
ATOM 1331 C CA . PRO A 1 173 ? 12.217 -3.080 4.341 1.00 95.50 173 PRO A CA 1
ATOM 1332 C C . PRO A 1 173 ? 11.211 -3.207 3.200 1.00 95.50 173 PRO A C 1
ATOM 1334 O O . PRO A 1 173 ? 11.025 -4.299 2.668 1.00 95.50 173 PRO A O 1
ATOM 1337 N N . PHE A 1 174 ? 10.566 -2.101 2.836 1.00 93.94 174 PHE A N 1
ATOM 1338 C CA . PHE A 1 174 ? 9.453 -2.095 1.889 1.00 93.94 174 PHE A CA 1
ATOM 1339 C C . PHE A 1 174 ? 9.603 -1.016 0.823 1.00 93.94 174 PHE A C 1
ATOM 1341 O O . PHE A 1 174 ? 9.979 0.117 1.131 1.00 93.94 174 PHE A O 1
ATOM 1348 N N . ARG A 1 175 ? 9.283 -1.343 -0.430 1.00 93.75 175 ARG A N 1
ATOM 1349 C CA . ARG A 1 175 ? 9.247 -0.386 -1.544 1.00 93.75 175 ARG A CA 1
ATOM 1350 C C . ARG A 1 175 ? 8.072 -0.667 -2.456 1.00 93.75 175 ARG A C 1
ATOM 1352 O O . ARG A 1 175 ? 7.767 -1.823 -2.723 1.00 93.75 175 ARG A O 1
ATOM 1359 N N . ALA A 1 176 ? 7.472 0.391 -2.976 1.00 92.38 176 ALA A N 1
ATOM 1360 C CA . ALA A 1 176 ? 6.452 0.318 -4.004 1.00 92.38 176 ALA A CA 1
ATOM 1361 C C . ALA A 1 176 ? 6.948 1.060 -5.248 1.00 92.38 176 ALA A C 1
ATOM 1363 O O . ALA A 1 176 ? 7.472 2.169 -5.158 1.00 92.38 176 ALA A O 1
ATOM 1364 N N . LEU A 1 177 ? 6.797 0.436 -6.410 1.00 93.50 177 LEU A N 1
ATOM 1365 C CA . LEU A 1 177 ? 7.140 1.009 -7.707 1.00 93.50 177 LEU A CA 1
ATOM 1366 C C . LEU A 1 177 ? 5.897 1.082 -8.565 1.00 93.50 177 LEU A C 1
ATOM 1368 O O . LEU A 1 177 ? 5.063 0.181 -8.519 1.00 93.50 177 LEU A O 1
ATOM 1372 N N . GLN A 1 178 ? 5.810 2.121 -9.388 1.00 90.75 178 GLN A N 1
ATOM 1373 C CA . GLN A 1 178 ? 4.667 2.329 -10.258 1.00 90.75 178 GLN A CA 1
ATOM 1374 C C . GLN A 1 178 ? 5.079 2.667 -11.684 1.00 90.75 178 GLN A C 1
ATOM 1376 O O . GLN A 1 178 ? 5.976 3.480 -11.904 1.00 90.75 178 GLN A O 1
ATOM 1381 N N . LEU A 1 179 ? 4.339 2.112 -12.641 1.00 92.19 179 LEU A N 1
ATOM 1382 C CA . LEU A 1 179 ? 4.372 2.501 -14.046 1.00 92.19 179 LEU A CA 1
ATOM 1383 C C . LEU A 1 179 ? 2.952 2.779 -14.537 1.00 92.19 179 LEU A C 1
ATOM 1385 O O . LEU A 1 179 ? 1.998 2.147 -14.089 1.00 92.19 179 LEU A O 1
ATOM 1389 N N . ARG A 1 180 ? 2.809 3.727 -15.461 1.00 91.44 180 ARG A N 1
ATOM 1390 C CA . ARG A 1 180 ? 1.562 3.927 -16.203 1.00 91.44 180 ARG A CA 1
ATOM 1391 C C . ARG A 1 180 ? 1.622 3.102 -17.472 1.00 91.44 180 ARG A C 1
ATOM 1393 O O . ARG A 1 180 ? 2.618 3.184 -18.179 1.00 91.44 180 ARG A O 1
ATOM 1400 N N . VAL A 1 181 ? 0.573 2.347 -17.764 1.00 91.75 181 VAL A N 1
ATOM 1401 C CA . VAL A 1 181 ? 0.418 1.570 -18.997 1.00 91.75 181 VAL A CA 1
ATOM 1402 C C . VAL A 1 181 ? -0.798 2.098 -19.741 1.00 91.75 181 VAL A C 1
ATOM 1404 O O . VAL A 1 181 ? -1.834 2.336 -19.130 1.00 91.75 181 VAL A O 1
ATOM 1407 N N . ASP A 1 182 ? -0.660 2.305 -21.042 1.00 89.12 182 ASP A N 1
ATOM 1408 C CA . ASP A 1 182 ? -1.727 2.707 -21.954 1.00 89.12 182 ASP A CA 1
ATOM 1409 C C . ASP A 1 182 ? -1.909 1.588 -22.983 1.00 89.12 182 ASP A C 1
ATOM 1411 O O . ASP A 1 182 ? -0.976 1.290 -23.731 1.00 89.12 182 ASP A O 1
ATOM 1415 N N . GLU A 1 183 ? -3.072 0.932 -22.989 1.00 81.56 183 GLU A N 1
ATOM 1416 C CA . GLU A 1 183 ? -3.355 -0.212 -23.868 1.00 81.56 183 GLU A CA 1
ATOM 1417 C C . GLU A 1 183 ? -3.825 0.203 -25.282 1.00 81.56 183 GLU A C 1
ATOM 1419 O O . GLU A 1 183 ? -4.145 -0.659 -26.099 1.00 81.56 183 GLU A O 1
ATOM 1424 N N . GLY A 1 184 ? -3.835 1.501 -25.619 1.00 65.31 184 GLY A N 1
ATOM 1425 C CA . GLY A 1 184 ? -4.062 1.989 -26.987 1.00 65.31 184 GLY A CA 1
ATOM 1426 C C . GLY A 1 184 ? -5.526 2.006 -27.454 1.00 65.31 184 GLY A C 1
ATOM 1427 O O . GLY A 1 184 ? -5.805 2.386 -28.594 1.00 65.31 184 GLY A O 1
ATOM 1428 N N . THR A 1 185 ? -6.483 1.646 -26.594 1.00 60.62 185 THR A N 1
ATOM 1429 C CA . THR A 1 185 ? -7.924 1.828 -26.833 1.00 60.62 185 THR A CA 1
ATOM 1430 C C . THR A 1 185 ? -8.449 3.043 -26.060 1.00 60.62 185 THR A C 1
ATOM 1432 O O . THR A 1 185 ? -7.827 3.513 -25.113 1.00 60.62 185 THR A O 1
ATOM 1435 N N . ALA A 1 186 ? -9.588 3.602 -26.487 1.00 52.22 186 ALA A N 1
ATOM 1436 C CA . ALA A 1 186 ? -10.012 4.965 -26.147 1.00 52.22 186 ALA A CA 1
ATOM 1437 C C . ALA A 1 186 ? -10.136 5.307 -24.642 1.00 52.22 186 ALA A C 1
ATOM 1439 O O . ALA A 1 186 ? -10.247 6.493 -24.342 1.00 52.22 186 ALA A O 1
ATOM 1440 N N . HIS A 1 187 ? -10.117 4.337 -23.716 1.00 52.97 187 HIS A N 1
ATOM 1441 C CA . HIS A 1 187 ? -10.367 4.572 -22.286 1.00 52.97 187 HIS A CA 1
ATOM 1442 C C . HIS A 1 187 ? -9.639 3.619 -21.311 1.00 52.97 187 HIS A C 1
ATOM 1444 O O . HIS A 1 187 ? -10.096 3.467 -20.183 1.00 52.97 187 HIS A O 1
ATOM 1450 N N . GLU A 1 188 ? -8.537 2.967 -21.694 1.00 68.31 188 GLU A N 1
ATOM 1451 C CA . GLU A 1 188 ? -7.903 1.938 -20.843 1.00 68.31 188 GLU A CA 1
ATOM 1452 C C . GLU A 1 188 ? -6.407 2.202 -20.628 1.00 68.31 188 GLU A C 1
ATOM 1454 O O . GLU A 1 188 ? -5.548 1.408 -21.011 1.00 68.31 188 GLU A O 1
ATOM 1459 N N . PHE A 1 189 ? -6.076 3.330 -19.994 1.00 82.50 189 PHE A N 1
ATOM 1460 C CA . PHE A 1 189 ? -4.809 3.389 -19.270 1.00 82.50 189 PHE A CA 1
ATOM 1461 C C . PHE A 1 189 ? -5.031 2.963 -17.824 1.00 82.50 189 PHE A C 1
ATOM 1463 O O . PHE A 1 189 ? -6.110 3.128 -17.257 1.00 82.50 189 PHE A O 1
ATOM 1470 N N . TYR A 1 190 ? -3.990 2.415 -17.221 1.00 88.81 190 TYR A N 1
ATOM 1471 C CA . TYR A 1 190 ? -3.999 2.060 -15.817 1.00 88.81 190 TYR A CA 1
ATOM 1472 C C . TYR A 1 190 ? -2.607 2.238 -15.222 1.00 88.81 190 TYR A C 1
ATOM 1474 O O . TYR A 1 190 ? -1.585 2.286 -15.912 1.00 88.81 190 TYR A O 1
ATOM 1482 N N . LEU A 1 191 ? -2.571 2.357 -13.908 1.00 89.62 191 LEU A N 1
ATOM 1483 C CA . LEU A 1 191 ? -1.359 2.364 -13.123 1.00 89.62 191 LEU A CA 1
ATOM 1484 C C . LEU A 1 191 ? -1.114 0.976 -12.580 1.00 89.62 191 LEU A C 1
ATOM 1486 O O . LEU A 1 191 ? -1.979 0.362 -11.960 1.00 89.62 191 LEU A O 1
ATOM 1490 N N . GLU A 1 192 ? 0.083 0.489 -12.838 1.00 92.56 192 GLU A N 1
ATOM 1491 C CA . GLU A 1 192 ? 0.548 -0.805 -12.400 1.00 92.56 192 GLU A CA 1
ATOM 1492 C C . GLU A 1 192 ? 1.525 -0.598 -11.254 1.00 92.56 192 GLU A C 1
ATOM 1494 O O . GLU A 1 192 ? 2.593 -0.011 -11.457 1.00 92.56 192 GLU A O 1
ATOM 1499 N N . ARG A 1 193 ? 1.152 -1.047 -10.050 1.00 92.88 193 ARG A N 1
ATOM 1500 C CA . ARG A 1 193 ? 2.016 -0.952 -8.868 1.00 92.88 193 ARG A CA 1
ATOM 1501 C C . ARG A 1 193 ? 2.554 -2.310 -8.467 1.00 92.88 193 ARG A C 1
ATOM 1503 O O . ARG A 1 193 ? 1.838 -3.310 -8.512 1.00 92.88 193 ARG A O 1
ATOM 1510 N N . TYR A 1 194 ? 3.804 -2.301 -8.031 1.00 95.19 194 TYR A N 1
ATOM 1511 C CA . TYR A 1 194 ? 4.570 -3.453 -7.593 1.00 95.19 194 TYR A CA 1
ATOM 1512 C C . TYR A 1 194 ? 5.173 -3.171 -6.224 1.00 95.19 194 TYR A C 1
ATOM 1514 O O . TYR A 1 194 ? 5.996 -2.268 -6.083 1.00 95.19 194 TYR A O 1
ATOM 1522 N N . ASN A 1 195 ? 4.786 -3.959 -5.231 1.00 94.75 195 ASN A N 1
ATOM 1523 C CA . ASN A 1 195 ? 5.212 -3.798 -3.850 1.00 94.75 195 ASN A CA 1
ATOM 1524 C C . ASN A 1 195 ? 6.184 -4.912 -3.481 1.00 94.75 195 ASN A C 1
ATOM 1526 O O . ASN A 1 195 ? 5.901 -6.095 -3.687 1.00 94.75 195 ASN A O 1
ATOM 1530 N N . PHE A 1 196 ? 7.314 -4.533 -2.905 1.00 96.06 196 PHE A N 1
ATOM 1531 C CA . PHE A 1 196 ? 8.439 -5.401 -2.615 1.00 96.06 196 PHE A CA 1
ATOM 1532 C C . PHE A 1 196 ? 8.790 -5.360 -1.137 1.00 96.06 196 PHE A C 1
ATOM 1534 O O . PHE A 1 196 ? 8.743 -4.298 -0.516 1.00 96.06 196 PHE A O 1
ATOM 1541 N N . ILE A 1 197 ? 9.227 -6.503 -0.614 1.00 96.19 197 ILE A N 1
ATOM 1542 C CA . ILE A 1 197 ? 9.964 -6.572 0.648 1.00 96.19 197 ILE A CA 1
ATOM 1543 C C . ILE A 1 197 ? 11.399 -7.010 0.397 1.00 96.19 197 ILE A C 1
ATOM 1545 O O . ILE A 1 197 ? 11.652 -7.804 -0.508 1.00 96.19 197 ILE A O 1
ATOM 1549 N N . GLU A 1 198 ? 12.337 -6.540 1.207 1.00 96.62 198 GLU A N 1
ATOM 1550 C CA . GLU A 1 198 ? 13.683 -7.105 1.210 1.00 96.62 198 GLU A CA 1
ATOM 1551 C C . GLU A 1 198 ? 13.716 -8.376 2.069 1.00 96.62 198 GLU A C 1
ATOM 1553 O O . GLU A 1 198 ? 13.409 -8.354 3.262 1.00 96.62 198 GLU A O 1
ATOM 1558 N N . LEU A 1 199 ? 14.098 -9.495 1.455 1.00 95.19 199 LEU A N 1
ATOM 1559 C CA . LEU A 1 199 ? 14.246 -10.792 2.102 1.00 95.19 199 LEU A CA 1
ATOM 1560 C C . LEU A 1 199 ? 15.583 -11.406 1.686 1.00 95.19 199 LEU A C 1
ATOM 1562 O O . LEU A 1 199 ? 15.835 -11.607 0.498 1.00 95.19 199 LEU A O 1
ATOM 1566 N N . GLU A 1 200 ? 16.438 -11.695 2.669 1.00 91.69 200 GLU A N 1
ATOM 1567 C CA . GLU A 1 200 ? 17.759 -12.315 2.458 1.00 91.69 200 GLU A CA 1
ATOM 1568 C C . GLU A 1 200 ? 18.639 -11.559 1.436 1.00 91.69 200 GLU A C 1
ATOM 1570 O O . GLU A 1 200 ? 19.365 -12.163 0.649 1.00 91.69 200 GLU A O 1
ATOM 1575 N N . GLY A 1 201 ? 18.573 -10.221 1.444 1.00 91.88 201 GLY A N 1
ATOM 1576 C CA . GLY A 1 201 ? 19.349 -9.353 0.547 1.00 91.88 201 GLY A CA 1
ATOM 1577 C C . GLY A 1 201 ? 18.791 -9.234 -0.875 1.00 91.88 201 GLY A C 1
ATOM 1578 O O . GLY A 1 201 ? 19.471 -8.710 -1.754 1.00 91.88 201 GLY A O 1
ATOM 1579 N N . ALA A 1 202 ? 17.571 -9.721 -1.126 1.00 96.25 202 ALA A N 1
ATOM 1580 C CA . ALA A 1 202 ? 16.878 -9.559 -2.398 1.00 96.25 202 ALA A CA 1
ATOM 1581 C C . ALA A 1 202 ? 15.511 -8.893 -2.205 1.00 96.25 202 ALA A C 1
ATOM 1583 O O . ALA A 1 202 ? 14.745 -9.259 -1.315 1.00 96.25 202 ALA A O 1
ATOM 1584 N N . TRP A 1 203 ? 15.166 -7.957 -3.090 1.00 97.69 203 TRP A N 1
ATOM 1585 C CA . TRP A 1 203 ? 13.834 -7.352 -3.139 1.00 97.69 203 TRP A CA 1
ATOM 1586 C C . TRP A 1 203 ? 12.852 -8.289 -3.841 1.00 97.69 203 TRP A C 1
ATOM 1588 O O . TRP A 1 203 ? 12.983 -8.540 -5.038 1.00 97.69 203 TRP A O 1
ATOM 1598 N N . ARG A 1 204 ? 11.885 -8.815 -3.090 1.00 96.94 204 ARG A N 1
ATOM 1599 C CA . ARG A 1 204 ? 10.922 -9.844 -3.497 1.00 96.94 204 ARG A CA 1
ATOM 1600 C C . ARG A 1 204 ? 9.525 -9.256 -3.638 1.00 96.94 204 ARG A C 1
ATOM 1602 O O . ARG A 1 204 ? 9.054 -8.565 -2.736 1.00 96.94 204 ARG A O 1
ATOM 1609 N N . LEU A 1 205 ? 8.867 -9.531 -4.759 1.00 95.50 205 LEU A N 1
ATOM 1610 C CA . LEU A 1 205 ? 7.532 -9.026 -5.067 1.00 95.50 205 LEU A CA 1
ATOM 1611 C C . LEU A 1 205 ? 6.480 -9.702 -4.189 1.00 95.50 205 LEU A C 1
ATOM 1613 O O . LEU A 1 205 ? 6.263 -10.906 -4.299 1.00 95.50 205 LEU A O 1
ATOM 1617 N N . VAL A 1 206 ? 5.791 -8.916 -3.366 1.00 93.31 206 VAL A N 1
ATOM 1618 C CA . VAL A 1 206 ? 4.707 -9.395 -2.495 1.00 93.31 206 VAL A CA 1
ATOM 1619 C C . VAL A 1 206 ? 3.325 -9.060 -3.033 1.00 93.31 206 VAL A C 1
ATOM 1621 O O . VAL A 1 206 ? 2.369 -9.791 -2.773 1.00 93.31 206 VAL A O 1
ATOM 1624 N N . ARG A 1 207 ? 3.204 -7.963 -3.790 1.00 92.44 207 ARG A N 1
ATOM 1625 C CA . ARG A 1 207 ? 1.921 -7.509 -4.323 1.00 92.44 207 ARG A CA 1
ATOM 1626 C C . ARG A 1 207 ? 2.085 -6.820 -5.674 1.00 92.44 207 ARG A C 1
ATOM 1628 O O . ARG A 1 207 ? 2.967 -5.985 -5.827 1.00 92.44 207 ARG A O 1
ATOM 1635 N N . ALA A 1 208 ? 1.203 -7.123 -6.616 1.00 94.12 208 ALA A N 1
ATOM 1636 C CA . ALA A 1 208 ? 1.008 -6.384 -7.852 1.00 94.12 208 ALA A CA 1
ATOM 1637 C C . ALA A 1 208 ? -0.474 -6.069 -8.061 1.00 94.12 208 ALA A C 1
ATOM 1639 O O . ALA A 1 208 ? -1.343 -6.923 -7.833 1.00 94.12 208 ALA A O 1
ATOM 1640 N N . VAL A 1 209 ? -0.755 -4.847 -8.496 1.00 92.88 209 VAL A N 1
ATOM 1641 C CA . VAL A 1 209 ? -2.115 -4.320 -8.646 1.00 92.88 209 VAL A CA 1
ATOM 1642 C C . VAL A 1 209 ? -2.235 -3.464 -9.899 1.00 92.88 209 VAL A C 1
ATOM 1644 O O . VAL A 1 209 ? -1.237 -2.962 -10.420 1.00 92.88 209 VAL A O 1
ATOM 1647 N N . ARG A 1 210 ? -3.476 -3.262 -10.340 1.00 91.94 210 ARG A N 1
ATOM 1648 C CA . ARG A 1 210 ? -3.852 -2.306 -11.379 1.00 91.94 210 ARG A CA 1
ATOM 1649 C C . ARG A 1 210 ? -4.883 -1.325 -10.838 1.00 91.94 210 ARG A C 1
ATOM 1651 O O . ARG A 1 210 ? -5.840 -1.728 -10.181 1.00 91.94 210 ARG A O 1
ATOM 1658 N N . GLU A 1 211 ? -4.707 -0.052 -11.147 1.00 88.56 211 GLU A N 1
ATOM 1659 C CA . GLU A 1 211 ? -5.646 1.022 -10.833 1.00 88.56 211 GLU A CA 1
ATOM 1660 C C . GLU A 1 211 ? -5.974 1.808 -12.103 1.00 88.56 211 GLU A C 1
ATOM 1662 O O . GLU A 1 211 ? -5.080 2.311 -12.772 1.00 88.56 211 GLU A O 1
ATOM 1667 N N . TYR A 1 212 ? -7.254 1.908 -12.439 1.00 86.06 212 TYR A N 1
ATOM 1668 C CA . TYR A 1 212 ? -7.768 2.453 -13.705 1.00 86.06 212 TYR A CA 1
ATOM 1669 C C . TYR A 1 212 ? -8.307 3.883 -13.543 1.00 86.06 212 TYR A C 1
ATOM 1671 O O . TYR A 1 212 ? -9.137 4.344 -14.320 1.00 86.06 212 TYR A O 1
ATOM 1679 N N . ALA A 1 213 ? -7.895 4.567 -12.477 1.00 72.25 213 ALA A N 1
ATOM 1680 C CA . ALA A 1 213 ? -8.387 5.891 -12.138 1.00 72.25 213 ALA A CA 1
ATOM 1681 C C . ALA A 1 213 ? -7.470 6.987 -12.699 1.00 72.25 213 ALA A C 1
ATOM 1683 O O . ALA A 1 213 ? -6.301 7.080 -12.317 1.00 72.25 213 ALA A O 1
ATOM 1684 N N . ASP A 1 214 ? -8.030 7.873 -13.527 1.00 62.25 214 ASP A N 1
ATOM 1685 C CA . ASP A 1 214 ? -7.364 9.089 -14.024 1.00 62.25 214 ASP A CA 1
ATOM 1686 C C . ASP A 1 214 ? -6.921 10.022 -12.887 1.00 62.25 214 ASP A C 1
ATOM 1688 O O . ASP A 1 214 ? -5.949 10.768 -13.000 1.00 62.25 214 ASP A O 1
ATOM 1692 N N . GLU A 1 215 ? -7.635 9.960 -11.766 1.00 56.56 215 GLU A N 1
ATOM 1693 C CA . GLU A 1 215 ? -7.485 10.820 -10.591 1.00 56.56 215 GLU A CA 1
ATOM 1694 C C . GLU A 1 215 ? -6.286 10.442 -9.717 1.00 56.56 215 GLU A C 1
ATOM 1696 O O . GLU A 1 215 ? -6.088 11.022 -8.653 1.00 56.56 215 GLU A O 1
ATOM 1701 N N . TYR A 1 216 ? -5.458 9.484 -10.127 1.00 48.56 216 TYR A N 1
ATOM 1702 C CA . TYR A 1 216 ? -4.301 9.089 -9.335 1.00 48.56 216 TYR A CA 1
ATOM 1703 C C . TYR A 1 216 ? -3.270 10.209 -9.153 1.00 48.56 216 TYR A C 1
ATOM 1705 O O . TYR A 1 216 ? -2.662 10.288 -8.089 1.00 48.56 216 TYR A O 1
ATOM 1713 N N . ASP A 1 217 ? -3.116 11.127 -10.115 1.00 45.00 217 ASP A N 1
ATOM 1714 C CA . ASP A 1 217 ? -2.288 12.330 -9.908 1.00 45.00 217 ASP A CA 1
ATOM 1715 C C . ASP A 1 217 ? -2.794 13.187 -8.719 1.00 45.00 217 ASP A C 1
ATOM 1717 O O . ASP A 1 217 ? -2.091 14.078 -8.247 1.00 45.00 217 ASP A O 1
ATOM 1721 N N . GLN A 1 218 ? -4.000 12.907 -8.203 1.00 48.47 218 GLN A N 1
ATOM 1722 C CA . GLN A 1 218 ? -4.611 13.533 -7.028 1.00 48.47 218 GLN A CA 1
ATOM 1723 C C . GLN A 1 218 ? -4.469 12.697 -5.742 1.00 48.47 218 GLN A C 1
ATOM 1725 O O . GLN A 1 218 ? -4.781 13.201 -4.659 1.00 48.47 218 GLN A O 1
ATOM 1730 N N . ARG A 1 219 ? -4.008 11.436 -5.809 1.00 60.31 219 ARG A N 1
ATOM 1731 C CA . ARG A 1 219 ? -3.751 10.629 -4.607 1.00 60.31 219 ARG A CA 1
ATOM 1732 C C . ARG A 1 219 ? -2.510 11.146 -3.909 1.00 60.31 219 ARG A C 1
ATOM 1734 O O . ARG A 1 219 ? -1.393 11.044 -4.402 1.00 60.31 219 ARG A O 1
ATOM 1741 N N . ALA A 1 220 ? -2.739 11.686 -2.721 1.00 53.91 220 ALA A N 1
ATOM 1742 C CA . ALA A 1 220 ? -1.732 12.398 -1.959 1.00 53.91 220 ALA A CA 1
ATOM 1743 C C . ALA A 1 220 ? -0.569 11.475 -1.519 1.00 53.91 220 ALA A C 1
ATOM 1745 O O . ALA A 1 220 ? 0.570 11.923 -1.410 1.00 53.91 220 ALA A O 1
ATOM 1746 N N . TYR A 1 221 ? -0.822 10.178 -1.294 1.00 70.12 221 TYR A N 1
ATOM 1747 C CA . TYR A 1 221 ? 0.183 9.263 -0.751 1.00 70.12 221 TYR A CA 1
ATOM 1748 C C . TYR A 1 221 ? -0.061 7.788 -1.095 1.00 70.12 221 TYR A C 1
ATOM 1750 O O . TYR A 1 221 ? -1.184 7.303 -0.974 1.00 70.12 221 TYR A O 1
ATOM 1758 N N . ILE A 1 222 ? 1.025 7.070 -1.418 1.00 79.44 222 ILE A N 1
ATOM 1759 C CA . ILE A 1 222 ? 1.114 5.601 -1.414 1.00 79.44 222 ILE A CA 1
ATOM 1760 C C . ILE A 1 222 ? 2.380 5.180 -0.674 1.00 79.44 222 ILE A C 1
ATOM 1762 O O . ILE A 1 222 ? 3.476 5.669 -0.962 1.00 79.44 222 ILE A O 1
ATOM 1766 N N . HIS A 1 223 ? 2.220 4.269 0.288 1.00 84.81 223 HIS A N 1
ATOM 1767 C CA . HIS A 1 223 ? 3.317 3.819 1.138 1.00 84.81 223 HIS A CA 1
ATOM 1768 C C . HIS A 1 223 ? 4.451 3.197 0.322 1.00 84.81 223 HIS A C 1
ATOM 1770 O O . HIS A 1 223 ? 4.213 2.388 -0.570 1.00 84.81 223 HIS A O 1
ATOM 1776 N N . GLY A 1 224 ? 5.696 3.559 0.638 1.00 83.75 224 GLY A N 1
ATOM 1777 C CA . GLY A 1 224 ? 6.879 2.961 0.019 1.00 83.75 224 GLY A CA 1
ATOM 1778 C C . GLY A 1 224 ? 7.252 3.474 -1.377 1.00 83.75 224 GLY A C 1
ATOM 1779 O O . GLY A 1 224 ? 8.260 3.001 -1.902 1.00 83.75 224 GLY A O 1
ATOM 1780 N N . VAL A 1 225 ? 6.494 4.406 -1.974 1.00 86.06 225 VAL A N 1
ATOM 1781 C CA . VAL A 1 225 ? 6.806 5.013 -3.286 1.00 86.06 225 VAL A CA 1
ATOM 1782 C C . VAL A 1 225 ? 7.795 6.179 -3.139 1.00 86.06 225 VAL A C 1
ATOM 1784 O O . VAL A 1 225 ? 7.687 6.990 -2.219 1.00 86.06 225 VAL A O 1
ATOM 1787 N N . THR A 1 226 ? 8.755 6.295 -4.061 1.00 76.44 226 THR A N 1
ATOM 1788 C CA . THR A 1 226 ? 9.711 7.419 -4.119 1.00 76.44 226 THR A CA 1
ATOM 1789 C C . THR A 1 226 ? 9.037 8.751 -4.485 1.00 76.44 226 THR A C 1
ATOM 1791 O O . THR A 1 226 ? 8.129 8.791 -5.310 1.00 76.44 226 THR A O 1
ATOM 1794 N N . GLY A 1 227 ? 9.515 9.868 -3.914 1.00 64.31 227 GLY A N 1
ATOM 1795 C CA . GLY A 1 227 ? 8.906 11.205 -4.090 1.00 64.31 227 GLY A CA 1
ATOM 1796 C C . GLY A 1 227 ? 7.817 11.534 -3.057 1.00 64.31 227 GLY A C 1
ATOM 1797 O O . GLY A 1 227 ? 7.043 12.469 -3.228 1.00 64.31 227 GLY A O 1
ATOM 1798 N N . TYR A 1 228 ? 7.772 10.726 -2.001 1.00 67.12 228 TYR A N 1
ATOM 1799 C CA . TYR A 1 228 ? 6.940 10.786 -0.804 1.00 67.12 228 TYR A CA 1
ATOM 1800 C C . TYR A 1 228 ? 6.855 12.152 -0.089 1.00 67.12 228 TYR A C 1
ATOM 1802 O O . TYR A 1 228 ? 7.841 12.880 0.014 1.00 67.12 228 TYR A O 1
ATOM 1810 N N . SER A 1 229 ? 5.691 12.434 0.522 1.00 66.12 229 SER A N 1
ATOM 1811 C CA . SER A 1 229 ? 5.498 13.503 1.515 1.00 66.12 229 SER A CA 1
ATOM 1812 C C . SER A 1 229 ? 4.950 12.948 2.837 1.00 66.12 229 SER A C 1
ATOM 1814 O O . SER A 1 229 ? 3.814 12.481 2.912 1.00 66.12 229 SER A O 1
ATOM 1816 N N . GLU A 1 230 ? 5.750 13.049 3.899 1.00 66.31 230 GLU A N 1
ATOM 1817 C CA . GLU A 1 230 ? 5.451 12.528 5.244 1.00 66.31 230 GLU A CA 1
ATOM 1818 C C . GLU A 1 230 ? 4.203 13.116 5.894 1.00 66.31 230 GLU A C 1
ATOM 1820 O O . GLU A 1 230 ? 3.446 12.416 6.567 1.00 66.31 230 GLU A O 1
ATOM 1825 N N . ASN A 1 231 ? 3.924 14.381 5.597 1.00 70.88 231 ASN A N 1
ATOM 1826 C CA . ASN A 1 231 ? 2.776 15.096 6.142 1.00 70.88 231 ASN A CA 1
ATOM 1827 C C . ASN A 1 231 ? 1.436 14.433 5.782 1.00 70.88 231 ASN A C 1
ATOM 1829 O O . ASN A 1 231 ? 0.464 14.564 6.523 1.00 70.88 231 ASN A O 1
ATOM 1833 N N . LEU A 1 232 ? 1.368 13.726 4.651 1.00 69.06 232 LEU A N 1
ATOM 1834 C CA . LEU A 1 232 ? 0.130 13.121 4.157 1.00 69.06 232 LEU A CA 1
ATOM 1835 C C . LEU A 1 232 ? -0.176 11.791 4.858 1.00 69.06 232 LEU A C 1
ATOM 1837 O O . LEU A 1 232 ? -1.338 11.504 5.136 1.00 69.06 232 LEU A O 1
ATOM 1841 N N . VAL A 1 233 ? 0.857 11.030 5.234 1.00 71.88 233 VAL A N 1
ATOM 1842 C CA . VAL A 1 233 ? 0.708 9.841 6.096 1.00 71.88 233 VAL A CA 1
ATOM 1843 C C . VAL A 1 233 ? 0.316 10.247 7.490 1.00 71.88 233 VAL A C 1
ATOM 1845 O O . VAL A 1 233 ? -0.579 9.641 8.069 1.00 71.88 233 VAL A O 1
ATOM 1848 N N . TYR A 1 234 ? 0.972 11.286 8.006 1.00 76.12 234 TYR A N 1
ATOM 1849 C CA . TYR A 1 234 ? 0.640 11.824 9.309 1.00 76.12 234 TYR A CA 1
ATOM 1850 C C . TYR A 1 234 ? -0.832 12.243 9.353 1.00 76.12 234 TYR A C 1
ATOM 1852 O O . TYR A 1 234 ? -1.538 11.835 10.262 1.00 76.12 234 TYR A O 1
ATOM 1860 N N . ALA A 1 235 ? -1.341 12.944 8.332 1.00 76.81 235 ALA A N 1
ATOM 1861 C CA . ALA A 1 235 ? -2.755 13.317 8.263 1.00 76.81 235 ALA A CA 1
ATOM 1862 C C . ALA A 1 235 ? -3.706 12.102 8.254 1.00 76.81 235 ALA A C 1
ATOM 1864 O O . ALA A 1 235 ? -4.696 12.093 8.986 1.00 76.81 235 ALA A O 1
ATOM 1865 N N . ALA A 1 236 ? -3.400 11.061 7.470 1.00 77.94 236 ALA A N 1
ATOM 1866 C CA . ALA A 1 236 ? -4.195 9.831 7.438 1.00 77.94 236 ALA A CA 1
ATOM 1867 C C . ALA A 1 236 ? -4.144 9.055 8.769 1.00 77.94 236 ALA A C 1
ATOM 1869 O O . ALA A 1 236 ? -5.160 8.533 9.229 1.00 77.94 236 ALA A O 1
ATOM 1870 N N . GLY A 1 237 ? -2.968 8.998 9.399 1.00 84.62 237 GLY A N 1
ATOM 1871 C CA . GLY A 1 237 ? -2.773 8.415 10.724 1.00 84.62 237 GLY A CA 1
ATOM 1872 C C . GLY A 1 237 ? -3.504 9.201 11.812 1.00 84.62 237 GLY A C 1
ATOM 1873 O O . GLY A 1 237 ? -4.157 8.604 12.656 1.00 84.62 237 GLY A O 1
ATOM 1874 N N . TYR A 1 238 ? -3.483 10.530 11.746 1.00 84.94 238 TYR A N 1
ATOM 1875 C CA . TYR A 1 238 ? -4.149 11.412 12.703 1.00 84.94 238 TYR A CA 1
ATOM 1876 C C . TYR A 1 238 ? -5.675 11.263 12.664 1.00 84.94 238 TYR A C 1
ATOM 1878 O O . TYR A 1 238 ? -6.323 11.242 13.709 1.00 84.94 238 TYR A O 1
ATOM 1886 N N . GLU A 1 239 ? -6.260 11.079 11.473 1.00 88.69 239 GLU A N 1
ATOM 1887 C CA . GLU A 1 239 ? -7.678 10.721 11.336 1.00 88.69 239 GLU A CA 1
ATOM 1888 C C . GLU A 1 239 ? -7.967 9.334 11.934 1.00 88.69 239 GLU A C 1
ATOM 1890 O O . GLU A 1 239 ? -8.928 9.179 12.688 1.00 88.69 239 GLU A O 1
ATOM 1895 N N . LEU A 1 240 ? -7.118 8.335 11.652 1.00 92.56 240 LEU A N 1
ATOM 1896 C CA . LEU A 1 240 ? -7.242 6.982 12.210 1.00 92.56 240 LEU A CA 1
ATOM 1897 C C . LEU A 1 240 ? -7.149 6.966 13.744 1.00 92.56 240 LEU A C 1
ATOM 1899 O O . LEU A 1 240 ? -7.842 6.181 14.390 1.00 92.56 240 LEU A O 1
ATOM 1903 N N . LEU A 1 241 ? -6.310 7.827 14.318 1.00 93.69 241 LEU A N 1
ATOM 1904 C CA . LEU A 1 241 ? -6.123 7.989 15.759 1.00 93.69 241 LEU A CA 1
ATOM 1905 C C . LEU A 1 241 ? -7.109 8.976 16.397 1.00 93.69 241 LEU A C 1
ATOM 1907 O O . LEU A 1 241 ? -7.073 9.166 17.613 1.00 93.69 241 LEU A O 1
ATOM 1911 N N . ARG A 1 242 ? -7.999 9.593 15.606 1.00 91.81 242 ARG A N 1
ATOM 1912 C CA . ARG A 1 242 ? -8.974 10.594 16.068 1.00 91.81 242 ARG A CA 1
ATOM 1913 C C . ARG A 1 242 ? -8.324 11.713 16.874 1.00 91.81 242 ARG A C 1
ATOM 1915 O O . ARG A 1 242 ? -8.727 12.001 17.995 1.00 91.81 242 ARG A O 1
ATOM 1922 N N . GLU A 1 243 ? -7.310 12.327 16.280 1.00 89.62 243 GLU A N 1
ATOM 1923 C CA . GLU A 1 243 ? -6.550 13.438 16.862 1.00 89.62 243 GLU A CA 1
ATOM 1924 C C . GLU A 1 243 ? -5.638 13.070 18.050 1.00 89.62 243 GLU A C 1
ATOM 1926 O O . GLU A 1 243 ? -4.965 13.946 18.599 1.00 89.62 243 GLU A O 1
ATOM 1931 N N . ASN A 1 244 ? -5.573 11.787 18.422 1.00 92.75 244 ASN A N 1
ATOM 1932 C CA . ASN A 1 244 ? -4.636 11.272 19.419 1.00 92.75 244 ASN A CA 1
ATOM 1933 C C . ASN A 1 244 ? -3.299 10.869 18.778 1.00 92.75 244 ASN A C 1
ATOM 1935 O O . ASN A 1 244 ? -3.189 10.714 17.562 1.00 92.75 244 ASN A O 1
ATOM 1939 N N . ASP A 1 245 ? -2.304 10.627 19.626 1.00 92.94 245 ASP A N 1
ATOM 1940 C CA . ASP A 1 245 ? -0.988 10.119 19.239 1.00 92.94 245 ASP A CA 1
ATOM 1941 C C . ASP A 1 245 ? -0.630 8.865 20.050 1.00 92.94 245 ASP A C 1
ATOM 1943 O O . ASP A 1 245 ? -1.055 8.686 21.198 1.00 92.94 245 ASP A O 1
ATOM 1947 N N . TRP A 1 246 ? 0.200 7.999 19.467 1.00 94.25 246 TRP A N 1
ATOM 1948 C CA . TRP A 1 246 ? 0.778 6.870 20.195 1.00 94.25 246 TRP A CA 1
ATOM 1949 C C . TRP A 1 246 ? 1.577 7.346 21.415 1.00 94.25 246 TRP A C 1
ATOM 1951 O O . TRP A 1 246 ? 2.247 8.377 21.378 1.00 94.25 246 TRP A O 1
ATOM 1961 N N . GLY A 1 247 ? 1.499 6.592 22.511 1.00 94.94 247 GLY A N 1
ATOM 1962 C CA . GLY A 1 247 ? 2.170 6.930 23.768 1.00 94.94 247 GLY A CA 1
ATOM 1963 C C . GLY A 1 247 ? 1.488 8.018 24.608 1.00 94.94 247 GLY A C 1
ATOM 1964 O O . GLY A 1 247 ? 1.921 8.270 25.732 1.00 94.94 247 GLY A O 1
ATOM 1965 N N . GLN A 1 248 ? 0.392 8.627 24.138 1.00 94.88 248 GLN A N 1
ATOM 1966 C CA . GLN A 1 248 ? -0.411 9.506 24.992 1.00 94.88 248 GLN A CA 1
ATOM 1967 C C . GLN A 1 248 ? -0.947 8.745 26.206 1.00 94.88 248 GLN A C 1
ATOM 1969 O O . GLN A 1 248 ? -1.367 7.585 26.127 1.00 94.88 248 GLN A O 1
ATOM 1974 N N . SER A 1 249 ? -0.944 9.408 27.356 1.00 93.88 249 SER A N 1
ATOM 1975 C CA . SER A 1 249 ? -1.516 8.861 28.575 1.00 93.88 249 SER A CA 1
ATOM 1976 C C . SER A 1 249 ? -3.036 8.757 28.471 1.00 93.88 249 SER A C 1
ATOM 1978 O O . SER A 1 249 ? -3.704 9.453 27.704 1.00 93.88 249 SER A O 1
ATOM 1980 N N . ARG A 1 250 ? -3.619 7.910 29.319 1.00 91.75 250 ARG A N 1
ATOM 1981 C CA . ARG A 1 250 ? -5.073 7.747 29.390 1.00 91.75 250 ARG A CA 1
ATOM 1982 C C . ARG A 1 250 ? -5.805 9.060 29.675 1.00 91.75 250 ARG A C 1
ATOM 1984 O O . ARG A 1 250 ? -6.879 9.291 29.126 1.00 91.75 250 ARG A O 1
ATOM 1991 N N . ASP A 1 251 ? -5.244 9.900 30.540 1.00 90.69 251 ASP A N 1
ATOM 1992 C CA . ASP A 1 251 ? -5.866 11.169 30.922 1.00 90.69 251 ASP A CA 1
ATOM 1993 C C . ASP A 1 251 ? -5.780 12.219 29.809 1.00 90.69 251 ASP A C 1
ATOM 1995 O O . ASP A 1 251 ? -6.654 13.080 29.733 1.00 90.69 251 ASP A O 1
ATOM 1999 N N . GLU A 1 252 ? -4.777 12.143 28.932 1.00 92.69 252 GLU A N 1
ATOM 2000 C CA . GLU A 1 252 ? -4.702 12.969 27.721 1.00 92.69 252 GLU A CA 1
ATOM 2001 C C . GLU A 1 252 ? -5.764 12.532 26.708 1.00 92.69 252 GLU A C 1
ATOM 2003 O O . GLU A 1 252 ? -6.572 13.359 26.295 1.00 92.69 252 GLU A O 1
ATOM 2008 N N . VAL A 1 253 ? -5.868 11.230 26.410 1.00 92.81 253 VAL A N 1
ATOM 2009 C CA . VAL A 1 253 ? -6.892 10.706 25.481 1.00 92.81 253 VAL A CA 1
ATOM 2010 C C . VAL A 1 253 ? -8.314 11.029 25.967 1.00 92.81 253 VAL A C 1
ATOM 2012 O O . VAL A 1 253 ? -9.164 11.460 25.189 1.00 92.81 253 VAL A O 1
ATOM 2015 N N . ARG A 1 254 ? -8.586 10.915 27.277 1.00 90.25 254 ARG A N 1
ATOM 2016 C CA . ARG A 1 254 ? -9.891 11.291 27.865 1.00 90.25 254 ARG A CA 1
ATOM 2017 C C . ARG A 1 254 ? -10.258 12.765 27.674 1.00 90.25 254 ARG A C 1
ATOM 2019 O O . ARG A 1 254 ? -11.442 13.088 27.686 1.00 90.25 254 ARG A O 1
ATOM 2026 N N . GLN A 1 255 ? -9.286 13.670 27.547 1.00 87.81 255 GLN A N 1
ATOM 2027 C CA . GLN A 1 255 ? -9.577 15.091 27.319 1.00 87.81 255 GLN A CA 1
ATOM 2028 C C . GLN A 1 255 ? -10.121 15.339 25.908 1.00 87.81 255 GLN A C 1
ATOM 2030 O O . GLN A 1 255 ? -10.951 16.236 25.729 1.00 87.81 255 GLN A O 1
ATOM 2035 N N . PHE A 1 256 ? -9.691 14.532 24.936 1.00 86.12 256 PHE A N 1
ATOM 2036 C CA . PHE A 1 256 ? -10.202 14.559 23.568 1.00 86.12 256 PHE A CA 1
ATOM 2037 C C . PHE A 1 256 ? -11.534 13.806 23.451 1.00 86.12 256 PHE A C 1
ATOM 2039 O O . PHE A 1 256 ? -12.482 14.305 22.841 1.00 86.12 256 PHE A O 1
ATOM 2046 N N . GLU A 1 257 ? -11.656 12.659 24.120 1.00 87.50 257 GLU A N 1
ATOM 2047 C CA . GLU A 1 257 ? -12.819 11.772 24.029 1.00 87.50 257 GLU A CA 1
ATOM 2048 C C . GLU A 1 257 ? -13.806 11.977 25.192 1.00 87.50 257 GLU A C 1
ATOM 2050 O O . GLU A 1 257 ? -13.839 11.230 26.172 1.00 87.50 257 GLU A O 1
ATOM 2055 N N . ARG A 1 258 ? -14.637 13.021 25.067 1.00 69.12 258 ARG A N 1
ATOM 2056 C CA . ARG A 1 258 ? -15.508 13.578 26.128 1.00 69.12 258 ARG A CA 1
ATOM 2057 C C . ARG A 1 258 ? -16.477 12.595 26.804 1.00 69.12 258 ARG A C 1
ATOM 2059 O O . ARG A 1 258 ? -16.879 12.864 27.933 1.00 69.12 258 ARG A O 1
ATOM 2066 N N . ASP A 1 259 ? -16.821 11.487 26.147 1.00 77.69 259 ASP A N 1
ATOM 2067 C CA . ASP A 1 259 ? -17.761 10.464 26.638 1.00 77.69 259 ASP A CA 1
ATOM 2068 C C . ASP A 1 259 ? -17.085 9.099 26.904 1.00 77.69 259 ASP A C 1
ATOM 2070 O O . ASP A 1 259 ? -17.755 8.068 26.989 1.00 77.69 259 ASP A O 1
ATOM 2074 N N . ALA A 1 260 ? -15.754 9.071 27.041 1.00 81.19 260 ALA A N 1
ATOM 2075 C CA . ALA A 1 260 ? -14.999 7.844 27.280 1.00 81.19 260 ALA A CA 1
ATOM 2076 C C . ALA A 1 260 ? -15.322 7.196 28.641 1.00 81.19 260 ALA A C 1
ATOM 2078 O O . ALA A 1 260 ? -15.243 7.834 29.694 1.00 81.19 260 ALA A O 1
ATOM 2079 N N . ALA A 1 261 ? -15.600 5.890 28.636 1.00 80.00 261 ALA A N 1
ATOM 2080 C CA . ALA A 1 261 ? -15.859 5.091 29.834 1.00 80.00 261 ALA A CA 1
ATOM 2081 C C . ALA A 1 261 ? -14.875 3.915 29.967 1.00 80.00 261 ALA A C 1
ATOM 2083 O O . ALA A 1 261 ? -14.386 3.399 28.969 1.00 80.00 261 ALA A O 1
ATOM 2084 N N . GLY A 1 262 ? -14.625 3.464 31.202 1.00 81.44 262 GLY A N 1
ATOM 2085 C CA . GLY A 1 262 ? -13.813 2.275 31.503 1.00 81.44 262 GLY A CA 1
ATOM 2086 C C . GLY A 1 262 ? -12.531 2.561 32.295 1.00 81.44 262 GLY A C 1
ATOM 2087 O O . GLY A 1 262 ? -11.986 3.670 32.263 1.00 81.44 262 GLY A O 1
ATOM 2088 N N . GLU A 1 263 ? -12.096 1.562 33.076 1.00 72.62 263 GLU A N 1
ATOM 2089 C CA . GLU A 1 263 ? -10.905 1.640 33.939 1.00 72.62 263 GLU A CA 1
ATOM 2090 C C . GLU A 1 263 ? -9.657 1.006 33.324 1.00 72.62 263 GLU A C 1
ATOM 2092 O O . GLU A 1 263 ? -8.578 1.533 33.556 1.00 72.62 263 GLU A O 1
ATOM 2097 N N . ASP A 1 264 ? -9.770 -0.066 32.538 1.00 76.38 264 ASP A N 1
ATOM 2098 C CA . ASP A 1 264 ? -8.617 -0.721 31.893 1.00 76.38 264 ASP A CA 1
ATOM 2099 C C . ASP A 1 264 ? -8.483 -0.313 30.418 1.00 76.38 264 ASP A C 1
ATOM 2101 O O . ASP A 1 264 ? -7.397 0.031 29.942 1.00 76.38 264 ASP A O 1
ATOM 2105 N N . GLU A 1 265 ? -9.615 -0.230 29.731 1.00 89.31 265 GLU A N 1
ATOM 2106 C CA . GLU A 1 265 ? -9.755 0.266 28.364 1.00 89.31 265 GLU A CA 1
ATOM 2107 C C . GLU A 1 265 ? -10.650 1.510 28.374 1.00 89.31 265 GLU A C 1
ATOM 2109 O O . GLU A 1 265 ? -11.493 1.659 29.264 1.00 89.31 265 GLU A O 1
ATOM 2114 N N . LEU A 1 266 ? -10.465 2.412 27.407 1.00 92.88 266 LEU A N 1
ATOM 2115 C CA . LEU A 1 266 ? -11.408 3.511 27.183 1.00 92.88 266 LEU A CA 1
ATOM 2116 C C . LEU A 1 266 ? -12.306 3.175 26.003 1.00 92.88 266 LEU A C 1
ATOM 2118 O O . LEU A 1 266 ? -11.831 3.085 24.876 1.00 92.88 266 LEU A O 1
ATOM 2122 N N . LEU A 1 267 ? -13.597 3.030 26.264 1.00 94.56 267 LEU A N 1
ATOM 2123 C CA . LEU A 1 267 ? -14.623 2.840 25.251 1.00 94.56 267 LEU A CA 1
ATOM 2124 C C . LEU A 1 267 ? -15.318 4.170 24.963 1.00 94.56 267 LEU A C 1
ATOM 2126 O O . LEU A 1 267 ? -15.788 4.834 25.889 1.00 94.56 267 LEU A O 1
ATOM 2130 N N . VAL A 1 268 ? -15.439 4.511 23.684 1.00 94.50 268 VAL A N 1
ATOM 2131 C CA . VAL A 1 268 ? -16.225 5.646 23.193 1.00 94.50 268 VAL A CA 1
ATOM 2132 C C . VAL A 1 268 ? -17.212 5.118 22.160 1.00 94.50 268 VAL A C 1
ATOM 2134 O O . VAL A 1 268 ? -16.816 4.581 21.125 1.00 94.50 268 VAL A O 1
ATOM 2137 N N . ALA A 1 269 ? -18.501 5.232 22.464 1.00 93.88 269 ALA A N 1
ATOM 2138 C CA . ALA A 1 269 ? -19.565 4.741 21.596 1.00 93.88 269 ALA A CA 1
ATOM 2139 C C . ALA A 1 269 ? -20.026 5.811 20.599 1.00 93.88 269 ALA A C 1
ATOM 2141 O O . ALA A 1 269 ? -19.978 7.005 20.898 1.00 93.88 269 ALA A O 1
ATOM 2142 N N . GLY A 1 270 ? -20.540 5.380 19.445 1.00 91.62 270 GLY A N 1
ATOM 2143 C CA . GLY A 1 270 ? -21.174 6.270 18.468 1.00 91.62 270 GLY A CA 1
ATOM 2144 C C . GLY A 1 270 ? -20.215 7.268 17.818 1.00 91.62 270 GLY A C 1
ATOM 2145 O O . GLY A 1 270 ? -20.606 8.396 17.518 1.00 91.62 270 GLY A O 1
ATOM 2146 N N . VAL A 1 271 ? -18.964 6.858 17.618 1.00 93.62 271 VAL A N 1
ATOM 2147 C CA . VAL A 1 271 ? -17.976 7.634 16.869 1.00 93.62 271 VAL A CA 1
ATOM 2148 C C . VAL A 1 271 ? -18.135 7.405 15.366 1.00 93.62 271 VAL A C 1
ATOM 2150 O O . VAL A 1 271 ? -18.863 6.522 14.908 1.00 93.62 271 VAL A O 1
ATOM 2153 N N . GLU A 1 272 ? -17.408 8.192 14.581 1.00 92.75 272 GLU A N 1
ATOM 2154 C CA . GLU A 1 272 ? -17.246 7.960 13.151 1.00 92.75 272 GLU A CA 1
ATOM 2155 C C . GLU A 1 272 ? -15.760 7.812 12.830 1.00 92.75 272 GLU A C 1
ATOM 2157 O O . GLU A 1 272 ? -14.934 8.615 13.274 1.00 92.75 272 GLU A O 1
ATOM 2162 N N . LEU A 1 273 ? -15.437 6.797 12.033 1.00 93.88 273 LEU A N 1
ATOM 2163 C CA . LEU A 1 273 ? -14.153 6.664 11.357 1.00 93.88 273 LEU A CA 1
ATOM 2164 C C . LEU A 1 273 ? -14.423 6.669 9.855 1.00 93.88 273 LEU A C 1
ATOM 2166 O O . LEU A 1 273 ? -15.210 5.855 9.383 1.00 93.88 273 LEU A O 1
ATOM 2170 N N . PHE A 1 274 ? -13.811 7.580 9.098 1.00 91.44 274 PHE A N 1
ATOM 2171 C CA . PHE A 1 274 ? -14.028 7.687 7.646 1.00 91.44 274 PHE A CA 1
ATOM 2172 C C . PHE A 1 274 ? -15.513 7.857 7.263 1.00 91.44 274 PHE A C 1
ATOM 2174 O O . PHE A 1 274 ? -15.977 7.345 6.245 1.00 91.44 274 PHE A O 1
ATOM 2181 N N . ARG A 1 275 ? -16.285 8.559 8.111 1.00 91.75 275 ARG A N 1
ATOM 2182 C CA . ARG A 1 275 ? -17.757 8.701 8.012 1.00 91.75 275 ARG A CA 1
ATOM 2183 C C . ARG A 1 275 ? -18.531 7.381 8.144 1.00 91.75 275 ARG A C 1
ATOM 2185 O O . ARG A 1 275 ? -19.678 7.278 7.708 1.00 91.75 275 ARG A O 1
ATOM 2192 N N . ILE A 1 276 ? -17.904 6.359 8.717 1.00 94.19 276 ILE A N 1
ATOM 2193 C CA . ILE A 1 276 ? -18.506 5.063 9.015 1.00 94.19 276 ILE A CA 1
ATOM 2194 C C . ILE A 1 276 ? -18.789 5.027 10.522 1.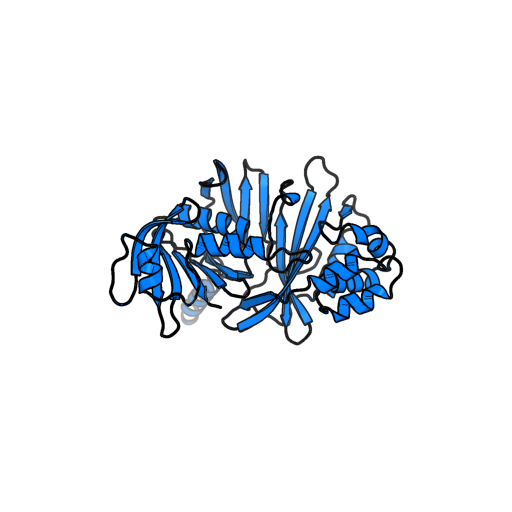00 94.19 276 ILE A C 1
ATOM 2196 O O . ILE A 1 276 ? -17.846 5.152 11.309 1.00 94.19 276 ILE A O 1
ATOM 2200 N N . PRO A 1 277 ? -20.054 4.847 10.942 1.00 95.38 277 PRO A N 1
ATOM 2201 C CA . PRO A 1 277 ? -20.390 4.707 12.354 1.00 95.38 277 PRO A CA 1
ATOM 2202 C C . PRO A 1 277 ? -19.683 3.506 12.991 1.00 95.38 277 PRO A C 1
ATOM 2204 O O . PRO A 1 277 ? -19.708 2.401 12.435 1.00 95.38 277 PRO A O 1
ATOM 2207 N N . ALA A 1 278 ? -19.086 3.722 14.160 1.00 96.69 278 ALA A N 1
ATOM 2208 C CA . ALA A 1 278 ? -18.357 2.713 14.916 1.00 96.69 278 ALA A CA 1
ATOM 2209 C C . ALA A 1 278 ? -18.390 3.006 16.422 1.00 96.69 278 ALA A C 1
ATOM 2211 O O . ALA A 1 278 ? -18.711 4.113 16.851 1.00 96.69 278 ALA A O 1
ATOM 2212 N N . ASP A 1 279 ? -17.969 2.023 17.208 1.00 96.31 279 ASP A N 1
ATOM 2213 C CA . ASP A 1 279 ? -17.509 2.230 18.581 1.00 96.31 279 ASP A CA 1
ATOM 2214 C C . ASP A 1 279 ? -15.988 2.048 18.610 1.00 96.31 279 ASP A C 1
ATOM 2216 O O . ASP A 1 279 ? -15.468 1.177 17.912 1.00 96.31 279 ASP A O 1
ATOM 2220 N N . VAL A 1 280 ? -15.260 2.843 19.395 1.00 97.06 280 VAL A N 1
ATOM 2221 C CA . VAL A 1 280 ? -13.797 2.737 19.510 1.00 97.06 280 VAL A CA 1
ATOM 2222 C C . VAL A 1 280 ? -13.386 2.352 20.921 1.00 97.06 280 VAL A C 1
ATOM 2224 O O . VAL A 1 280 ? -13.875 2.904 21.903 1.00 97.06 280 VAL A O 1
ATOM 2227 N N . THR A 1 281 ? -12.474 1.389 21.017 1.00 97.06 281 THR A N 1
ATOM 2228 C CA . THR A 1 281 ? -11.840 0.968 22.268 1.00 97.06 281 THR A CA 1
ATOM 2229 C C . THR A 1 281 ? -10.352 1.282 22.213 1.00 97.06 281 THR A C 1
ATOM 2231 O O . THR A 1 281 ? -9.660 0.792 21.324 1.00 97.06 281 THR A O 1
ATOM 2234 N N . TYR A 1 282 ? -9.853 2.068 23.163 1.00 96.56 282 TYR A N 1
ATOM 2235 C CA . TYR A 1 282 ? -8.436 2.393 23.324 1.00 96.56 282 TYR A CA 1
ATOM 2236 C C . TYR A 1 282 ? -7.801 1.516 24.407 1.00 96.56 282 TYR A C 1
ATOM 2238 O O . TYR A 1 282 ? -8.339 1.404 25.516 1.00 96.56 282 TYR A O 1
ATOM 2246 N N . ARG A 1 283 ? -6.624 0.951 24.115 1.00 96.12 283 ARG A N 1
ATOM 2247 C CA . ARG A 1 283 ? -5.823 0.154 25.055 1.00 96.12 283 ARG A CA 1
ATOM 2248 C C . ARG A 1 283 ? -4.513 0.855 25.386 1.00 96.12 283 ARG A C 1
ATOM 2250 O O . ARG A 1 283 ? -3.815 1.355 24.503 1.00 96.12 283 ARG A O 1
ATOM 2257 N N . PHE A 1 284 ? -4.159 0.809 26.664 1.00 94.94 284 PHE A N 1
ATOM 2258 C CA . PHE A 1 284 ? -2.980 1.463 27.216 1.00 94.94 284 PHE A CA 1
ATOM 2259 C C . PHE A 1 284 ? -2.041 0.433 27.837 1.00 94.94 284 PHE A C 1
ATOM 2261 O O . PHE A 1 284 ? -2.491 -0.526 28.465 1.00 94.94 284 PHE A O 1
ATOM 2268 N N . GLU A 1 285 ? -0.742 0.661 27.694 1.00 93.94 285 GLU A N 1
ATOM 2269 C CA . GLU A 1 285 ? 0.312 -0.038 28.432 1.00 93.94 285 GLU A CA 1
ATOM 2270 C C . GLU A 1 285 ? 1.125 0.973 29.259 1.00 93.94 285 GLU A C 1
ATOM 2272 O O . GLU A 1 285 ? 0.710 2.121 29.426 1.00 93.94 285 GLU A O 1
ATOM 2277 N N . GLN A 1 286 ? 2.257 0.550 29.836 1.00 89.31 286 GLN A N 1
ATOM 2278 C CA . GLN A 1 286 ? 3.081 1.407 30.705 1.00 89.31 286 GLN A CA 1
ATOM 2279 C C . GLN A 1 286 ? 3.519 2.704 30.013 1.00 89.31 286 GLN A C 1
ATOM 2281 O O . GLN A 1 286 ? 3.562 3.747 30.662 1.00 89.31 286 GLN A O 1
ATOM 2286 N N . ASP A 1 287 ? 3.775 2.632 28.706 1.00 87.88 287 ASP A N 1
ATOM 2287 C CA . ASP A 1 287 ? 4.268 3.744 27.894 1.00 87.88 287 ASP A CA 1
ATOM 2288 C C . ASP A 1 287 ? 3.143 4.554 27.216 1.00 87.88 287 ASP A C 1
ATOM 2290 O O . ASP A 1 287 ? 3.427 5.411 26.388 1.00 87.88 287 ASP A O 1
ATOM 2294 N N . GLY A 1 288 ? 1.871 4.314 27.570 1.00 95.06 288 GLY A N 1
ATOM 2295 C CA . GLY A 1 288 ? 0.714 5.059 27.059 1.00 95.06 288 GLY A CA 1
ATOM 2296 C C . GLY A 1 288 ? -0.138 4.277 26.057 1.00 95.06 288 GLY A C 1
ATOM 2297 O O . GLY A 1 288 ? -0.247 3.053 26.138 1.00 95.06 288 GLY A O 1
ATOM 2298 N N . LEU A 1 289 ? -0.822 4.991 25.159 1.00 95.50 289 LEU A N 1
ATOM 2299 C CA . LEU A 1 289 ? -1.686 4.417 24.126 1.00 95.50 289 LEU A CA 1
ATOM 2300 C C . LEU A 1 289 ? -0.871 3.523 23.180 1.00 95.50 289 LEU A C 1
ATOM 2302 O O . LEU A 1 289 ? 0.059 4.004 22.535 1.00 95.50 289 LEU A O 1
ATOM 2306 N N . VAL A 1 290 ? -1.252 2.247 23.063 1.00 95.94 290 VAL A N 1
ATOM 2307 C CA . VAL A 1 290 ? -0.553 1.259 22.211 1.00 95.94 290 VAL A CA 1
ATOM 2308 C C . VAL A 1 290 ? -1.425 0.672 21.109 1.00 95.94 290 VAL A C 1
ATOM 2310 O O . VAL A 1 290 ? -0.912 0.134 20.128 1.00 95.94 290 VAL A O 1
ATOM 2313 N N . SER A 1 291 ? -2.746 0.726 21.275 1.00 96.81 291 SER A N 1
ATOM 2314 C CA . SER A 1 291 ? -3.668 0.215 20.272 1.00 96.81 291 SER A CA 1
ATOM 2315 C C . SER A 1 291 ? -5.048 0.821 20.403 1.00 96.81 291 SER A C 1
ATOM 2317 O O . SER A 1 291 ? -5.483 1.171 21.502 1.00 96.81 291 SER A O 1
ATOM 2319 N N . LEU A 1 292 ? -5.775 0.818 19.298 1.00 96.94 292 LEU A N 1
ATOM 2320 C CA . LEU A 1 292 ? -7.198 1.095 19.277 1.00 96.94 292 LEU A CA 1
ATOM 2321 C C . LEU A 1 292 ? -7.922 0.104 18.370 1.00 96.94 292 LEU A C 1
ATOM 2323 O O . LEU A 1 292 ? -7.347 -0.434 17.421 1.00 96.94 292 LEU A O 1
ATOM 2327 N N . ARG A 1 293 ? -9.188 -0.152 18.684 1.00 97.94 293 ARG A N 1
ATOM 2328 C CA . ARG A 1 293 ? -10.053 -1.050 17.926 1.00 97.94 293 ARG A CA 1
ATOM 2329 C C . ARG A 1 293 ? -11.383 -0.374 17.657 1.00 97.94 293 ARG A C 1
ATOM 2331 O O . ARG A 1 293 ? -12.117 -0.069 18.593 1.00 97.94 293 ARG A O 1
ATOM 2338 N N . TYR A 1 294 ? -11.699 -0.195 16.383 1.00 98.38 294 TYR A N 1
ATOM 2339 C CA . TYR A 1 294 ? -13.020 0.196 15.922 1.00 98.38 294 TYR A CA 1
ATOM 2340 C C . TYR A 1 294 ? -13.875 -1.039 15.697 1.00 98.38 294 TYR A C 1
ATOM 2342 O O . TYR A 1 294 ? -13.458 -1.976 15.015 1.00 98.38 294 TYR A O 1
ATOM 2350 N N . GLN A 1 295 ? -15.082 -1.018 16.239 1.00 98.31 295 GLN A N 1
ATOM 2351 C CA . GLN A 1 295 ? -16.103 -2.025 16.032 1.00 98.31 295 GLN A CA 1
ATOM 2352 C C . GLN A 1 295 ? -17.207 -1.429 15.164 1.00 98.31 295 GLN A C 1
ATOM 2354 O O . GLN A 1 295 ? -17.891 -0.489 15.566 1.00 98.31 295 GLN A O 1
ATOM 2359 N N . PHE A 1 296 ? -17.386 -1.979 13.967 1.00 97.56 296 PHE A N 1
ATOM 2360 C CA . PHE A 1 296 ? -18.449 -1.572 13.058 1.00 97.56 296 PHE A CA 1
ATOM 2361 C C . PHE A 1 296 ? -19.677 -2.471 13.209 1.00 97.56 296 PHE A C 1
ATOM 2363 O O . PHE A 1 296 ? -19.592 -3.580 13.740 1.00 97.56 296 PHE A O 1
ATOM 2370 N N . GLY A 1 297 ? -20.820 -1.998 12.703 1.00 94.44 297 GLY A N 1
ATOM 2371 C CA . GLY A 1 297 ? -22.112 -2.658 12.907 1.00 94.44 297 GLY A CA 1
ATOM 2372 C C . GLY A 1 297 ? -22.619 -3.559 11.778 1.00 94.44 297 GLY A C 1
ATOM 2373 O O . GLY A 1 297 ? -23.742 -4.041 11.891 1.00 94.44 297 GLY A O 1
ATOM 2374 N N . ASN A 1 298 ? -21.903 -3.709 10.654 1.00 92.69 298 ASN A N 1
ATOM 2375 C CA . ASN A 1 298 ? -22.318 -4.602 9.560 1.00 92.69 298 ASN A CA 1
ATOM 2376 C C . ASN A 1 298 ? -21.243 -4.791 8.475 1.00 92.69 298 ASN A C 1
ATOM 2378 O O . ASN A 1 298 ? -20.302 -4.012 8.339 1.00 92.69 298 ASN A O 1
ATOM 2382 N N . ARG A 1 299 ? -21.477 -5.772 7.600 1.00 92.25 299 ARG A N 1
ATOM 2383 C CA . ARG A 1 299 ? -20.670 -6.071 6.410 1.00 92.25 299 ARG A CA 1
ATOM 2384 C C . ARG A 1 299 ? -20.420 -4.883 5.468 1.00 92.25 299 ARG A C 1
ATOM 2386 O O . ARG A 1 299 ? -19.357 -4.821 4.861 1.00 92.25 299 ARG A O 1
ATOM 2393 N N . GLN A 1 300 ? -21.373 -3.965 5.279 1.00 91.56 300 GLN A N 1
ATOM 2394 C CA . GLN A 1 300 ? -21.146 -2.808 4.399 1.00 91.56 300 GLN A CA 1
ATOM 2395 C C . GLN A 1 300 ? -20.060 -1.895 4.976 1.00 91.56 300 GLN A C 1
ATOM 2397 O O . GLN A 1 300 ? -19.225 -1.403 4.224 1.00 91.56 300 GLN A O 1
ATOM 2402 N N . ALA A 1 301 ? -20.022 -1.728 6.299 1.00 93.88 301 ALA A N 1
ATOM 2403 C CA . ALA A 1 301 ? -18.993 -0.946 6.970 1.00 93.88 301 ALA A CA 1
ATOM 2404 C C . ALA A 1 301 ? -17.581 -1.520 6.766 1.00 93.88 301 ALA A C 1
ATOM 2406 O O . ALA A 1 301 ? -16.660 -0.743 6.538 1.00 93.88 301 ALA A O 1
ATOM 2407 N N . TYR A 1 302 ? -17.415 -2.851 6.743 1.00 94.38 302 TYR A N 1
ATOM 2408 C CA . TYR A 1 302 ? -16.137 -3.484 6.374 1.00 94.38 302 TYR A CA 1
ATOM 2409 C C . TYR A 1 302 ? -15.664 -3.032 4.988 1.00 94.38 302 TYR A C 1
ATOM 2411 O O . TYR A 1 302 ? -14.537 -2.581 4.821 1.00 94.38 302 TYR A O 1
ATOM 2419 N N . TYR A 1 303 ? -16.537 -3.118 3.987 1.00 92.31 303 TYR A N 1
ATOM 2420 C CA . TYR A 1 303 ? -16.187 -2.775 2.612 1.00 92.31 303 TYR A CA 1
ATOM 2421 C C . TYR A 1 303 ? -15.957 -1.276 2.406 1.00 92.31 303 TYR A C 1
ATOM 2423 O O . TYR A 1 303 ? -15.074 -0.902 1.636 1.00 92.31 303 TYR A O 1
ATOM 2431 N N . SER A 1 304 ? -16.702 -0.423 3.114 1.00 92.56 304 SER A N 1
ATOM 2432 C CA . SER A 1 304 ? -16.403 1.009 3.183 1.00 92.56 304 SER A CA 1
ATOM 2433 C C . SER A 1 304 ? -15.012 1.236 3.779 1.00 92.56 304 SER A C 1
ATOM 2435 O O . SER A 1 304 ? -14.183 1.880 3.154 1.00 92.56 304 SER A O 1
ATOM 2437 N N . ALA A 1 305 ? -14.711 0.629 4.933 1.00 94.62 305 ALA A N 1
ATOM 2438 C CA . ALA A 1 305 ? -13.419 0.788 5.595 1.00 94.62 305 ALA A CA 1
ATOM 2439 C C . ALA A 1 305 ? -12.255 0.288 4.724 1.00 94.62 305 ALA A C 1
ATOM 2441 O O . ALA A 1 305 ? -11.221 0.944 4.659 1.00 94.62 305 ALA A O 1
ATOM 2442 N N . LEU A 1 306 ? -12.432 -0.824 4.002 1.00 93.06 306 LEU A N 1
ATOM 2443 C CA . LEU A 1 306 ? -11.456 -1.351 3.043 1.00 93.06 306 LEU A CA 1
ATOM 2444 C C . LEU A 1 306 ? -11.083 -0.307 1.978 1.00 93.06 306 LEU A C 1
ATOM 2446 O O . LEU A 1 306 ? -9.902 -0.102 1.703 1.00 93.06 306 LEU A O 1
ATOM 2450 N N . ILE A 1 307 ? -12.075 0.372 1.398 1.00 90.00 307 ILE A N 1
ATOM 2451 C CA . ILE A 1 307 ? -11.847 1.414 0.387 1.00 90.00 307 ILE A CA 1
ATOM 2452 C C . ILE A 1 307 ? -11.237 2.663 1.024 1.00 90.00 307 ILE A C 1
ATOM 2454 O O . ILE A 1 307 ? -10.266 3.197 0.492 1.00 90.00 307 ILE A O 1
ATOM 2458 N N . SER A 1 308 ? -11.752 3.105 2.173 1.00 90.38 308 SER A N 1
ATOM 2459 C CA . SER A 1 308 ? -11.217 4.251 2.913 1.00 90.38 308 SER A CA 1
ATOM 2460 C C . SER A 1 308 ? -9.741 4.073 3.273 1.00 90.38 308 SER A C 1
ATOM 2462 O O . SER A 1 308 ? -8.959 5.013 3.123 1.00 90.38 308 SER A O 1
ATOM 2464 N N . LEU A 1 309 ? -9.351 2.869 3.707 1.00 91.56 309 LEU A N 1
ATOM 2465 C CA . LEU A 1 309 ? -7.964 2.503 3.989 1.00 91.56 309 LEU A CA 1
ATOM 2466 C C . LEU A 1 309 ? -7.128 2.471 2.712 1.00 91.56 309 LEU A C 1
ATOM 2468 O O . LEU A 1 309 ? -6.046 3.049 2.683 1.00 91.56 309 LEU A O 1
ATOM 2472 N N . TYR A 1 310 ? -7.643 1.872 1.638 1.00 88.44 310 TYR A N 1
ATOM 2473 C CA . TYR A 1 310 ? -6.978 1.860 0.337 1.00 88.44 310 TYR A CA 1
ATOM 2474 C C . TYR A 1 310 ? -6.690 3.274 -0.198 1.00 88.44 310 TYR A C 1
ATOM 2476 O O . TYR A 1 310 ? -5.591 3.551 -0.675 1.00 88.44 310 TYR A O 1
ATOM 2484 N N . MET A 1 311 ? -7.653 4.191 -0.086 1.00 83.88 311 MET A N 1
ATOM 2485 C CA . MET A 1 311 ? -7.499 5.586 -0.517 1.00 83.88 311 MET A CA 1
ATOM 2486 C C . MET A 1 311 ? -6.466 6.366 0.306 1.00 83.88 311 MET A C 1
ATOM 2488 O O . MET A 1 311 ? -5.900 7.333 -0.197 1.00 83.88 311 MET A O 1
ATOM 2492 N N . ARG A 1 312 ? -6.242 5.968 1.564 1.00 85.56 312 ARG A N 1
ATOM 2493 C CA . ARG A 1 312 ? -5.382 6.680 2.520 1.00 85.56 312 ARG A CA 1
ATOM 2494 C C . ARG A 1 312 ? -3.990 6.095 2.662 1.00 85.56 312 ARG A C 1
ATOM 2496 O O . ARG A 1 312 ? -3.057 6.850 2.881 1.00 85.56 312 ARG A O 1
ATOM 2503 N N . PHE A 1 313 ? -3.850 4.775 2.589 1.00 85.06 313 PHE A N 1
ATOM 2504 C CA . PHE A 1 313 ? -2.596 4.066 2.856 1.00 85.06 313 PHE A CA 1
ATOM 2505 C C . PHE A 1 313 ? -2.029 3.364 1.616 1.00 85.06 313 PHE A C 1
ATOM 2507 O O . PHE A 1 313 ? -0.881 2.918 1.633 1.00 85.06 313 PHE A O 1
ATOM 2514 N N . GLY A 1 314 ? -2.798 3.306 0.525 1.00 86.50 314 GLY A N 1
ATOM 2515 C CA . GLY A 1 314 ? -2.434 2.595 -0.692 1.00 86.50 314 GLY A CA 1
ATOM 2516 C C . GLY A 1 314 ? -2.738 1.101 -0.597 1.00 86.50 314 GLY A C 1
ATOM 2517 O O . GLY A 1 314 ? -3.731 0.675 -0.001 1.00 86.50 314 GLY A O 1
ATOM 2518 N N . ASP A 1 315 ? -1.895 0.292 -1.231 1.00 88.81 315 ASP A N 1
ATOM 2519 C CA . ASP A 1 315 ? -2.125 -1.146 -1.326 1.00 88.81 315 ASP A CA 1
ATOM 2520 C C . ASP A 1 315 ? -1.951 -1.865 0.016 1.00 88.81 315 ASP A C 1
ATOM 2522 O O . ASP A 1 315 ? -1.016 -1.564 0.763 1.00 88.81 315 ASP A O 1
ATOM 2526 N N . PRO A 1 316 ? -2.795 -2.869 0.309 1.00 90.12 316 PRO A N 1
ATOM 2527 C CA . PRO A 1 316 ? -2.581 -3.722 1.461 1.00 90.12 316 PRO A CA 1
ATOM 2528 C C . PRO A 1 316 ? -1.327 -4.582 1.279 1.00 90.12 316 PRO A 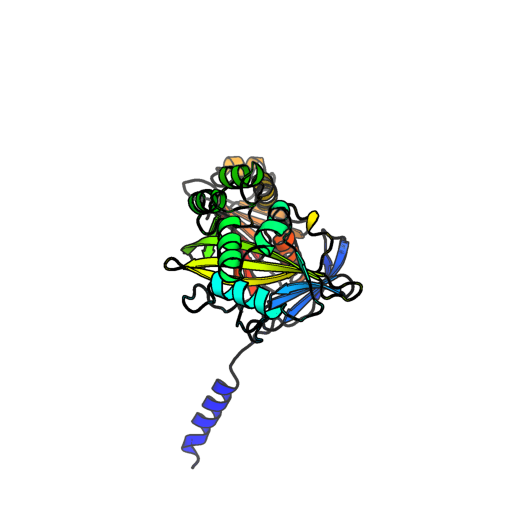C 1
ATOM 2530 O O . PRO A 1 316 ? -1.028 -5.092 0.192 1.00 90.12 316 PRO A O 1
ATOM 2533 N N . VAL A 1 317 ? -0.622 -4.791 2.384 1.00 88.62 317 VAL A N 1
ATOM 2534 C CA . VAL A 1 317 ? 0.569 -5.642 2.452 1.00 88.62 317 VAL A CA 1
ATOM 2535 C C . VAL A 1 317 ? 0.158 -7.117 2.474 1.00 88.62 317 VAL A C 1
ATOM 2537 O O . VAL A 1 317 ? 0.753 -7.942 1.782 1.00 88.62 317 VAL A O 1
ATOM 2540 N N . GLU A 1 318 ? -0.912 -7.450 3.201 1.00 87.75 318 GLU A N 1
ATOM 2541 C CA . GLU A 1 318 ? -1.407 -8.819 3.357 1.00 87.75 318 GLU A CA 1
ATOM 2542 C C . GLU A 1 318 ? -2.931 -8.881 3.193 1.00 87.75 318 GLU A C 1
ATOM 2544 O O . GLU A 1 318 ? -3.656 -8.002 3.659 1.00 87.75 318 GLU A O 1
ATOM 2549 N N . VAL A 1 319 ? -3.406 -9.929 2.519 1.00 87.50 319 VAL A N 1
ATOM 2550 C CA . VAL A 1 319 ? -4.826 -10.276 2.377 1.00 87.50 319 VAL A CA 1
ATOM 2551 C C . VAL A 1 319 ? -4.936 -11.754 2.734 1.00 87.50 319 VAL A C 1
ATOM 2553 O O . VAL A 1 319 ? -4.402 -12.598 2.011 1.00 87.50 319 VAL A O 1
ATOM 2556 N N . LEU A 1 320 ? -5.554 -12.050 3.873 1.00 85.88 320 LEU A N 1
ATOM 2557 C CA . LEU A 1 320 ? -5.717 -13.405 4.389 1.00 85.88 320 LE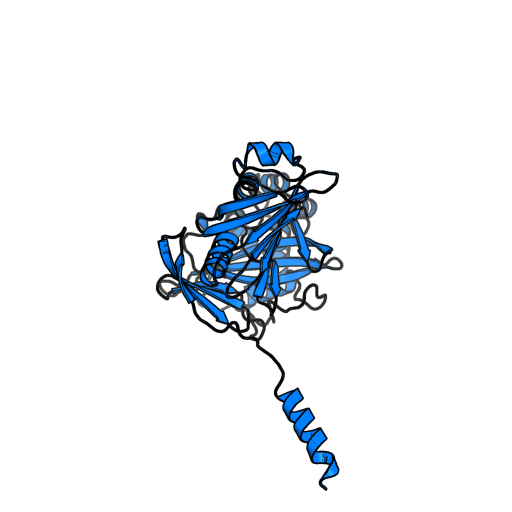U A CA 1
ATOM 2558 C C . LEU A 1 320 ? -7.012 -14.046 3.881 1.00 85.88 320 LEU A C 1
ATOM 2560 O O . LEU A 1 320 ? -7.966 -13.362 3.514 1.00 85.88 320 LEU A O 1
ATOM 2564 N N . GLU A 1 321 ? -7.057 -15.381 3.889 1.00 82.69 321 GLU A N 1
ATOM 2565 C CA . GLU A 1 321 ? -8.229 -16.151 3.440 1.00 82.69 321 GLU A CA 1
ATOM 2566 C C . GLU A 1 321 ? -9.486 -15.884 4.281 1.00 82.69 321 GLU A C 1
ATOM 2568 O O . GLU A 1 321 ? -10.600 -15.999 3.778 1.00 82.69 321 GLU A O 1
ATOM 2573 N N . ASP A 1 322 ? -9.315 -15.516 5.553 1.00 87.25 322 ASP A N 1
ATOM 2574 C CA . ASP A 1 322 ? -10.413 -15.164 6.458 1.00 87.25 322 ASP A CA 1
ATOM 2575 C C . ASP A 1 322 ? -10.983 -13.761 6.196 1.00 87.25 322 ASP A C 1
ATOM 2577 O O . ASP A 1 322 ? -11.980 -13.380 6.808 1.00 87.25 322 ASP A O 1
ATOM 2581 N N . GLY A 1 323 ? -10.365 -12.994 5.292 1.00 87.19 323 GLY A N 1
ATOM 2582 C CA . GLY A 1 323 ? -10.764 -11.627 4.995 1.00 87.19 323 GLY A CA 1
ATOM 2583 C C . GLY A 1 323 ? -10.079 -10.552 5.800 1.00 87.19 323 GLY A C 1
ATOM 2584 O O . GLY A 1 323 ? -10.409 -9.376 5.643 1.00 87.19 323 GLY A O 1
ATOM 2585 N N . THR A 1 324 ? -9.136 -10.921 6.656 1.00 92.25 324 THR A N 1
ATOM 2586 C CA . THR A 1 324 ? -8.294 -9.941 7.315 1.00 92.25 324 THR A CA 1
ATOM 2587 C C . THR A 1 324 ? -7.377 -9.294 6.280 1.00 92.25 324 THR A C 1
ATOM 2589 O O . THR A 1 324 ? -6.619 -9.971 5.581 1.00 92.25 324 THR A O 1
ATOM 2592 N N . VAL A 1 325 ? -7.440 -7.969 6.185 1.00 93.12 325 VAL A N 1
ATOM 2593 C CA . VAL A 1 325 ? -6.589 -7.171 5.298 1.00 93.12 325 VAL A CA 1
ATOM 2594 C C . VAL A 1 325 ? -5.692 -6.282 6.142 1.00 93.12 325 VAL A C 1
ATOM 2596 O O . VAL A 1 325 ? -6.163 -5.640 7.081 1.00 93.12 325 VAL A O 1
ATOM 2599 N N . THR A 1 326 ? -4.402 -6.251 5.818 1.00 93.81 326 THR A N 1
ATOM 2600 C CA . THR A 1 326 ? -3.396 -5.537 6.606 1.00 93.81 326 THR A CA 1
ATOM 2601 C C . THR A 1 326 ? -2.725 -4.437 5.796 1.00 93.81 326 THR A C 1
ATOM 2603 O O . THR A 1 326 ? -2.223 -4.683 4.697 1.00 93.81 326 THR A O 1
ATOM 2606 N N . TRP A 1 327 ? -2.639 -3.248 6.386 1.00 92.94 327 TRP A N 1
ATOM 2607 C CA . TRP A 1 327 ? -1.777 -2.150 5.954 1.00 92.94 327 TRP A CA 1
ATOM 2608 C C . TRP A 1 327 ? -0.746 -1.873 7.038 1.00 92.94 327 TRP A C 1
ATOM 2610 O O . TRP A 1 327 ? -0.952 -2.175 8.213 1.00 92.94 327 TRP A O 1
ATOM 2620 N N . CYS A 1 328 ? 0.371 -1.283 6.644 1.00 89.25 328 CYS A N 1
ATOM 2621 C CA . CYS A 1 328 ? 1.415 -0.909 7.576 1.00 89.25 328 CYS A CA 1
ATOM 2622 C C . CYS A 1 328 ? 2.014 0.427 7.143 1.00 89.25 328 CYS A C 1
ATOM 2624 O O . CYS A 1 328 ? 2.224 0.659 5.954 1.00 89.25 328 CYS A O 1
ATOM 2626 N N . THR A 1 329 ? 2.281 1.288 8.115 1.00 86.56 329 THR A N 1
ATOM 2627 C CA . THR A 1 329 ? 3.223 2.402 8.004 1.00 86.56 329 THR A CA 1
ATOM 2628 C C . THR A 1 329 ? 4.453 2.076 8.856 1.00 86.56 329 THR A C 1
ATOM 2630 O O . THR A 1 329 ? 4.540 0.994 9.440 1.00 86.56 329 THR A O 1
ATOM 2633 N N . ASN A 1 330 ? 5.408 3.001 8.967 1.00 85.56 330 ASN A N 1
ATOM 2634 C CA . ASN A 1 330 ? 6.554 2.797 9.855 1.00 85.56 330 ASN A CA 1
ATOM 2635 C C . ASN A 1 330 ? 6.153 2.682 11.331 1.00 85.56 330 ASN A C 1
ATOM 2637 O O . ASN A 1 330 ? 6.815 1.963 12.071 1.00 85.56 330 ASN A O 1
ATOM 2641 N N . ASP A 1 331 ? 5.068 3.330 11.744 1.00 87.12 331 ASP A N 1
ATOM 2642 C CA . ASP A 1 331 ? 4.724 3.453 13.165 1.00 87.12 331 ASP A CA 1
ATOM 2643 C C . ASP A 1 331 ? 3.382 2.800 13.497 1.00 87.12 331 ASP A C 1
ATOM 2645 O O . ASP A 1 331 ? 2.957 2.780 14.650 1.00 87.12 331 ASP A O 1
ATOM 2649 N N . THR A 1 332 ? 2.658 2.293 12.495 1.00 91.06 332 THR A N 1
ATOM 2650 C CA . THR A 1 332 ? 1.309 1.760 12.688 1.00 91.06 332 THR A CA 1
ATOM 2651 C C . THR A 1 332 ? 1.049 0.527 11.841 1.00 91.06 332 THR A C 1
ATOM 2653 O O . THR A 1 332 ? 1.193 0.540 10.620 1.00 91.06 332 THR A O 1
ATOM 2656 N N . LEU A 1 333 ? 0.592 -0.530 12.500 1.00 94.50 333 LEU A N 1
ATOM 2657 C CA . LEU A 1 333 ? 0.036 -1.724 11.886 1.00 94.50 333 LEU A CA 1
ATOM 2658 C C . LEU A 1 333 ? -1.491 -1.630 11.927 1.00 94.50 333 LEU A C 1
ATOM 2660 O O . LEU A 1 333 ? -2.072 -1.476 12.998 1.00 94.50 333 LEU A O 1
ATOM 2664 N N . ILE A 1 334 ? -2.135 -1.736 10.767 1.00 96.19 334 ILE A N 1
ATOM 2665 C CA . ILE A 1 334 ? -3.584 -1.596 10.608 1.00 96.19 334 ILE A CA 1
ATOM 2666 C C . ILE A 1 334 ? -4.145 -2.918 10.099 1.00 96.19 334 ILE A C 1
ATOM 2668 O O . ILE A 1 334 ? -3.722 -3.397 9.049 1.00 96.19 334 ILE A O 1
ATOM 2672 N N . ARG A 1 335 ? -5.117 -3.497 10.803 1.00 97.19 335 ARG A N 1
ATOM 2673 C CA . ARG A 1 335 ? -5.792 -4.740 10.414 1.00 97.19 335 ARG A CA 1
ATOM 2674 C C . ARG A 1 335 ? -7.289 -4.525 10.338 1.00 97.19 335 ARG A C 1
ATOM 2676 O O . ARG A 1 335 ? -7.915 -4.163 11.325 1.00 97.19 335 ARG A O 1
ATOM 2683 N N . LEU A 1 336 ? -7.868 -4.785 9.176 1.00 97.69 336 LEU A N 1
ATOM 2684 C CA . LEU A 1 336 ? -9.308 -4.811 8.982 1.00 97.69 336 LEU A CA 1
ATOM 2685 C C . LEU A 1 336 ? -9.776 -6.264 8.970 1.00 97.69 336 LEU A C 1
ATOM 2687 O O . LEU A 1 336 ? -9.508 -6.993 8.020 1.00 97.69 336 LEU A O 1
ATOM 2691 N N . HIS A 1 337 ? -10.483 -6.669 10.015 1.00 96.88 337 HIS A N 1
ATOM 2692 C CA . HIS A 1 337 ? -11.027 -8.006 10.187 1.00 96.88 337 HIS A CA 1
ATOM 2693 C C . HIS A 1 337 ? -12.428 -8.102 9.599 1.00 96.88 337 HIS A C 1
ATOM 2695 O O . HIS A 1 337 ? -13.320 -7.307 9.923 1.00 96.88 337 HIS A O 1
ATOM 2701 N N . PHE A 1 338 ? -12.628 -9.106 8.753 1.00 93.69 338 PHE A N 1
ATOM 2702 C CA . PHE A 1 338 ? -13.939 -9.402 8.212 1.00 93.69 338 PHE A CA 1
ATOM 2703 C C . PHE A 1 338 ? -14.797 -10.139 9.239 1.00 93.69 338 PHE A C 1
ATOM 2705 O O . PHE A 1 338 ? -14.442 -11.203 9.733 1.00 93.69 338 PHE A O 1
ATOM 2712 N N . ASP A 1 339 ? -15.971 -9.582 9.501 1.00 93.62 339 ASP A N 1
ATOM 2713 C CA . ASP A 1 339 ? -17.097 -10.274 10.108 1.00 93.62 339 ASP A CA 1
ATOM 2714 C C . ASP A 1 339 ? -18.372 -9.687 9.495 1.00 93.62 339 ASP A C 1
ATOM 2716 O O . ASP A 1 339 ? -18.437 -8.506 9.133 1.00 93.62 339 ASP A O 1
ATOM 2720 N N . LYS A 1 340 ? -19.386 -10.527 9.300 1.00 89.94 340 LYS A N 1
ATOM 2721 C CA . LYS A 1 340 ? -20.612 -10.117 8.613 1.00 89.94 340 LYS A CA 1
ATOM 2722 C C . LYS A 1 340 ? -21.450 -9.144 9.447 1.00 89.94 340 LYS A C 1
ATOM 2724 O O . LYS A 1 340 ? -22.089 -8.254 8.881 1.00 89.94 340 LYS A O 1
ATOM 2729 N N . GLU A 1 341 ? -21.469 -9.328 10.758 1.00 94.38 341 GLU A N 1
ATOM 2730 C CA . GLU A 1 341 ? -22.319 -8.585 11.688 1.00 94.38 341 GLU A CA 1
ATOM 2731 C C . GLU A 1 341 ? -21.505 -7.544 12.463 1.00 94.38 341 GLU A C 1
ATOM 2733 O O . GLU A 1 341 ? -21.995 -6.453 12.735 1.00 94.38 341 GLU A O 1
ATOM 2738 N N . ALA A 1 342 ? -20.249 -7.859 12.771 1.00 95.12 342 ALA A N 1
ATOM 2739 C CA . ALA A 1 342 ? -19.395 -7.079 13.649 1.00 95.12 342 ALA A CA 1
ATOM 2740 C C . ALA A 1 342 ? -17.946 -6.986 13.120 1.00 95.12 342 ALA A C 1
ATOM 2742 O O . ALA A 1 342 ? -17.013 -7.399 13.820 1.00 95.12 342 ALA A O 1
ATOM 2743 N N . PRO A 1 343 ? -17.703 -6.445 11.909 1.00 97.44 343 PRO A N 1
ATOM 2744 C CA . PRO A 1 343 ? -16.339 -6.269 11.422 1.00 97.44 343 PRO A CA 1
ATOM 2745 C C . PRO A 1 343 ? -15.580 -5.259 12.277 1.00 97.44 343 PRO A C 1
ATOM 2747 O O . PRO A 1 343 ? -16.178 -4.352 12.858 1.00 97.44 343 PRO A O 1
ATOM 2750 N N . ALA A 1 344 ? -14.258 -5.392 12.334 1.00 98.25 344 ALA A N 1
ATOM 2751 C CA . ALA A 1 344 ? -13.432 -4.563 13.202 1.00 98.25 344 ALA A CA 1
ATOM 2752 C C . ALA A 1 344 ? -12.171 -4.071 12.500 1.00 98.25 344 ALA A C 1
ATOM 2754 O O . ALA A 1 344 ? -11.605 -4.777 11.671 1.00 98.25 344 ALA A O 1
ATOM 2755 N N . LEU A 1 345 ? -11.716 -2.878 12.865 1.00 98.44 345 LEU A N 1
ATOM 2756 C CA . LEU A 1 345 ? -10.429 -2.333 12.449 1.00 98.44 345 LEU A CA 1
ATOM 2757 C C . LEU A 1 345 ? -9.562 -2.137 13.685 1.00 98.44 345 LEU A C 1
ATOM 2759 O O . LEU A 1 345 ? -9.940 -1.406 14.594 1.00 98.44 345 LEU A O 1
ATOM 2763 N N . GLU A 1 346 ? -8.403 -2.776 13.711 1.00 97.69 346 GLU A N 1
ATOM 2764 C CA . GLU A 1 346 ? -7.388 -2.598 14.743 1.00 97.69 346 GLU A CA 1
ATOM 2765 C C . GLU A 1 346 ? -6.241 -1.750 14.204 1.00 97.69 346 GLU A C 1
ATOM 2767 O O . GLU A 1 346 ? -5.718 -2.025 13.125 1.00 97.69 346 GLU A O 1
ATOM 2772 N N . ALA A 1 347 ? -5.834 -0.739 14.966 1.00 97.00 347 ALA A N 1
ATOM 2773 C CA . ALA A 1 347 ? -4.587 -0.021 14.755 1.00 97.00 347 ALA A CA 1
ATOM 2774 C C . ALA A 1 347 ? -3.677 -0.266 15.961 1.00 97.00 347 ALA A C 1
ATOM 2776 O O . ALA A 1 347 ? -4.104 -0.145 17.111 1.00 97.00 347 ALA A O 1
ATOM 2777 N N . LEU A 1 348 ? -2.434 -0.645 15.690 1.00 95.25 348 LEU A N 1
ATOM 2778 C CA . LEU A 1 348 ? -1.433 -1.044 16.672 1.00 95.25 348 LEU A CA 1
ATOM 2779 C C . LEU A 1 348 ? -0.172 -0.215 16.439 1.00 95.25 348 LEU A C 1
ATOM 2781 O O . LEU A 1 348 ? 0.242 -0.049 15.290 1.00 95.25 348 LEU A O 1
ATOM 2785 N N . MET A 1 349 ? 0.464 0.244 17.512 1.00 92.44 349 MET A N 1
ATOM 2786 C CA . MET A 1 349 ? 1.813 0.804 17.442 1.00 92.44 349 MET A CA 1
ATOM 2787 C C . MET A 1 349 ? 2.795 -0.282 16.952 1.00 92.44 349 MET A C 1
ATOM 2789 O O . MET A 1 349 ? 2.767 -1.407 17.462 1.00 92.44 349 MET A O 1
ATOM 2793 N N . ALA A 1 350 ? 3.596 0.022 15.922 1.00 84.81 350 ALA A N 1
ATOM 2794 C CA . ALA A 1 350 ? 4.401 -0.957 15.163 1.00 84.81 350 ALA A CA 1
ATOM 2795 C C . ALA A 1 350 ? 5.875 -1.090 15.579 1.00 84.81 350 ALA A C 1
ATOM 2797 O O . ALA A 1 350 ? 6.463 -0.114 16.091 1.00 84.81 350 ALA A O 1
#

Secondary structure (DSSP, 8-state):
-TTSHHHHHHHHHHHS--S-------EEEE-TTT-SEEEEEEETTEEEEEETTEEEEEEPPTTS-BTTB--S-SSS--TTSPBHHHHHHHHHHHHTTSS-EEE--GGGGGGHHHHHHS-HHHHHHHHHHHTTTTHHHHHHHHTTSTT--SHHHHHHHHT----EEEETTEEEEEEEEEEEEE-SSTT-EEEEEEEEEEETTEEEEEEEEEE--GGGGG----TTBTT--HHHHHHHHHHHTTT--TT--HHHHHHH-TT-B-SSEEEEEEEEETTEEEEEEEEEETTEEEEEEEEESSHHHHHHHHHHHHHHH-S-SEE-TTS-EEEE-SSEEEEEE--SSS-EEEEEE-

Radius of gyration: 22.45 Å; chains: 1; bounding box: 51×74×64 Å

Sequence (350 aa):
MLRKLPALILALLLLATPTLAAFEGSLTFTHPEIGEPLTITFEHGMPLFKIYGFTYYQVMDPTVPYRGLTLNQTPLPRADLPTAGEVFTAFFTSLQGQEASYSYPGALAPFAQALEALPLEDRVDALLKLNGLEGQDGYARLMELPGFEGDALSDLAKQFAPFTVNIAGQRYPFRALQLRVDEGTAHEFYLERYNFIELEGAWRLVRAVREYADEYDQRAYIHGVTGYSENLVYAAGYELLRENDWGQSRDEVRQFERDAAGEDELLVAGVELFRIPADVTYRFEQDGLVSLRYQFGNRQAYYSALISLYMRFGDPVEVLEDGTVTWCTNDTLIRLHFDKEAPALEALMA